Protein AF-I3EDP3-F1 (afdb_monomer_lite)

Foldseek 3Di:
DQPQDWDWDWDFDDDPPDTDIDTDTDRQVVQCVVCVLVLLQDLLQDPVVLVVRHGLVDLLSLLSSLLSPQLQPQQDDDALPRPSLVSNLVSVVPFDCVDQVSQLSNLLSVLQHPCVCVSHVVCVVPDLLPDDQSSNHPVGLVVSLVSLVSHPHHDLSSSQSRVLSNLSSQAQDPCCLQRCLDQVNLVSLVCVLVVVLCCLQPPDPDPDPDDPDDDDDPNDHDDPVNSLVSNLVSVVVVVVSQQRRHHPVSLLSLLLSLLSNLLNVQLDPDDDDLSSNQSSLVSHQLVNHDCVSCVSCPPVLDLVSLVSSLVVCVVCVVVQADPVDPSSVSSSVSSNVVSLVSRPVRPDPDDDD

Sequence (353 aa):
MIIKQYTSKRYLVSWGDTSYETKETFILKTSYEANKREIVNRKCDDPNGLLLWGSLDDLEYKSQLIKMFLIHNNRGFLGIDNSMVQFTSNLIRDVPMDDLKTRQCILSACAYTNNYKIYYPQLIEYDVYTIPKTEISSNGLSSSMETLSDIGAIDTTSLFNSYISILRVYKKDFAIPYLFSDLPVIISILNKINSIVYNIVHPKPKTKIKLYGKEPINQKTMSVKELCSYRQTVLNNIHNELIDAVPSPVNDNLTAIYVCWLFNLINSHYPFGMVDIKPIYVRINPYALSNEIKGILGYKLSNENITKFITFLQDNKLELVDNSNYESEEKYQAIIFLFNDYNPNKILFMPYT

Secondary structure (DSSP, 8-state):
------EEEEEEEEETTEEEEEEEEE-HHHHHHHHHHHHHTS----HHHHHTSS-TT-HHHHHHHHHHHHHHTTTS---TT-HHHHHHHHHHHTS-TTSHHHHHHHHHHHTT-TTHHHH-GGGTT--TTTS-HHHH-SSHHHHHHHHHHH-TT--HHHHHHHHHHHHHHTTT-TTHHHHHTSHHHHHHHHHHHHHHHHHHHSPPPP--------------PPPHHHHHHHHHHHHHHHHHHHHHHSPSSHHHHHHHHHHHHHHHHHHSSS---HHHHHHHHTT--GGG--THHHHHHGGG--HHHHHHHHHHHHHTHHHH--TT-HHHHHHHHHHHHHHHHH-TT--------

pLDDT: mean 81.84, std 18.64, range [24.17, 98.38]

Structure (mmCIF, N/CA/C/O backbone):
data_AF-I3EDP3-F1
#
_entry.id   AF-I3EDP3-F1
#
loop_
_atom_site.group_PDB
_atom_site.id
_atom_site.type_symbol
_atom_site.label_atom_id
_atom_site.label_alt_id
_atom_site.label_comp_id
_atom_site.label_asym_id
_atom_site.label_entity_id
_atom_site.label_seq_id
_atom_site.pdbx_PDB_ins_code
_atom_site.Cartn_x
_atom_site.Cartn_y
_atom_site.Cartn_z
_atom_site.occupancy
_atom_site.B_iso_or_equiv
_atom_site.auth_seq_id
_atom_site.auth_comp_id
_atom_site.auth_asym_id
_atom_site.auth_atom_id
_atom_site.pdbx_PDB_model_num
ATOM 1 N N . MET A 1 1 ? 25.964 -3.400 -32.215 1.00 24.17 1 ME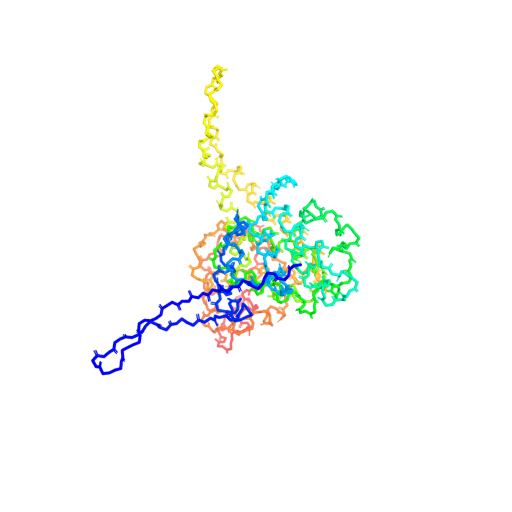T A N 1
ATOM 2 C CA . MET A 1 1 ? 27.294 -3.274 -31.579 1.00 24.17 1 MET A CA 1
ATOM 3 C C . MET A 1 1 ? 27.134 -3.698 -30.128 1.00 24.17 1 MET A C 1
ATOM 5 O O . MET A 1 1 ? 26.507 -2.970 -29.378 1.00 24.17 1 MET A O 1
ATOM 9 N N . ILE A 1 2 ? 27.583 -4.901 -29.762 1.00 25.06 2 ILE A N 1
ATOM 10 C CA . ILE A 1 2 ? 27.452 -5.414 -28.388 1.00 25.06 2 ILE A CA 1
ATOM 11 C C . ILE A 1 2 ? 28.570 -4.774 -27.562 1.00 25.06 2 ILE A C 1
ATOM 13 O O . ILE A 1 2 ? 29.728 -5.179 -27.671 1.00 25.06 2 ILE A O 1
ATOM 17 N N . ILE A 1 3 ? 28.249 -3.745 -26.777 1.00 27.06 3 ILE A N 1
ATOM 18 C CA . ILE A 1 3 ? 29.204 -3.170 -25.826 1.00 27.06 3 ILE A CA 1
ATOM 19 C C . ILE A 1 3 ? 29.163 -4.045 -24.572 1.00 27.06 3 ILE A C 1
ATOM 21 O O . ILE A 1 3 ? 28.375 -3.814 -23.662 1.00 27.06 3 ILE A O 1
ATOM 25 N N . LYS A 1 4 ? 30.026 -5.064 -24.511 1.00 34.03 4 LYS A N 1
ATOM 26 C CA . LYS A 1 4 ? 30.315 -5.742 -23.242 1.00 34.03 4 LYS A CA 1
ATOM 27 C C . LYS A 1 4 ? 31.100 -4.760 -22.372 1.00 34.03 4 LYS A C 1
ATOM 29 O O . LYS A 1 4 ? 32.296 -4.577 -22.592 1.00 34.03 4 LYS A O 1
ATOM 34 N N . GLN A 1 5 ? 30.435 -4.080 -21.440 1.00 43.50 5 GLN A N 1
ATOM 35 C CA . GLN A 1 5 ? 31.143 -3.280 -20.442 1.00 43.50 5 GLN A CA 1
ATOM 36 C C . GLN A 1 5 ? 31.710 -4.224 -19.375 1.00 43.50 5 GLN A C 1
ATOM 38 O O . GLN A 1 5 ? 31.055 -5.165 -18.940 1.00 43.50 5 GLN A O 1
ATOM 43 N N . TYR A 1 6 ? 32.961 -4.014 -18.989 1.00 45.88 6 TYR A N 1
ATOM 44 C CA . TYR A 1 6 ? 33.615 -4.783 -17.937 1.00 45.88 6 TYR A CA 1
ATOM 45 C C . TYR A 1 6 ? 34.031 -3.807 -16.847 1.00 45.88 6 TYR A C 1
ATOM 47 O O . TYR A 1 6 ? 34.708 -2.820 -17.134 1.00 45.88 6 TYR A O 1
ATOM 55 N N . THR A 1 7 ? 33.665 -4.084 -15.600 1.00 43.88 7 THR A N 1
ATOM 56 C CA . THR A 1 7 ? 34.280 -3.425 -14.448 1.00 43.88 7 THR A CA 1
ATOM 57 C C . THR A 1 7 ? 35.454 -4.287 -13.992 1.00 43.88 7 THR A C 1
ATOM 59 O O . THR A 1 7 ? 35.319 -5.491 -13.769 1.00 43.88 7 THR A O 1
ATOM 62 N N . SER A 1 8 ? 36.644 -3.689 -13.914 1.00 43.31 8 SER A N 1
ATOM 63 C CA . SER A 1 8 ? 37.840 -4.367 -13.410 1.00 43.31 8 SER A CA 1
ATOM 64 C C . SER A 1 8 ? 38.283 -3.729 -12.105 1.00 43.31 8 SER A C 1
ATOM 66 O O . SER A 1 8 ? 38.585 -2.533 -12.094 1.00 43.31 8 SER A O 1
ATOM 68 N N . LYS A 1 9 ? 38.367 -4.518 -11.033 1.00 44.38 9 LYS A N 1
ATOM 69 C CA . LYS A 1 9 ? 39.070 -4.121 -9.809 1.00 44.38 9 LYS A CA 1
ATOM 70 C C . LYS A 1 9 ? 40.481 -4.697 -9.850 1.00 44.38 9 LYS A C 1
ATOM 72 O O . LYS A 1 9 ? 40.690 -5.817 -10.316 1.00 44.38 9 LYS A O 1
ATOM 77 N N . ARG A 1 10 ? 41.452 -3.893 -9.421 1.00 42.31 10 ARG A N 1
ATOM 78 C CA . ARG A 1 10 ? 42.845 -4.318 -9.294 1.00 42.31 10 ARG A CA 1
ATOM 79 C C . ARG A 1 10 ? 43.114 -4.637 -7.836 1.00 42.31 10 ARG A C 1
ATOM 81 O O . ARG A 1 10 ? 42.825 -3.813 -6.971 1.00 42.31 10 ARG A O 1
ATOM 88 N N . TYR A 1 11 ? 43.651 -5.819 -7.592 1.00 46.19 11 TYR A N 1
ATOM 89 C CA . TYR A 1 11 ? 44.060 -6.259 -6.268 1.00 46.19 11 TYR A CA 1
ATOM 90 C C . TYR A 1 11 ? 45.567 -6.477 -6.275 1.00 46.19 11 TYR A C 1
ATOM 92 O O . TYR A 1 11 ? 46.119 -6.995 -7.246 1.00 46.19 11 TYR A O 1
ATOM 100 N N . LEU A 1 12 ? 46.223 -6.076 -5.192 1.00 42.56 12 LEU A N 1
ATOM 101 C CA . LEU A 1 12 ? 47.588 -6.493 -4.908 1.00 42.56 12 LEU A CA 1
ATOM 102 C C . LEU A 1 12 ? 47.504 -7.794 -4.121 1.00 42.56 12 LEU A C 1
ATOM 104 O O . LEU A 1 12 ? 47.008 -7.803 -2.995 1.00 42.56 12 LEU A O 1
ATOM 108 N N . VAL A 1 13 ? 47.962 -8.882 -4.729 1.00 52.16 13 VAL A N 1
ATOM 109 C CA . VAL A 1 13 ? 48.071 -10.179 -4.062 1.00 52.16 13 VAL A CA 1
ATOM 110 C C . VAL A 1 13 ? 49.539 -10.379 -3.710 1.00 52.16 13 VAL A C 1
ATOM 112 O O . VAL A 1 13 ? 50.410 -10.306 -4.579 1.00 52.16 13 VAL A O 1
ATOM 115 N N . SER A 1 14 ? 49.822 -10.578 -2.425 1.00 46.22 14 SER A N 1
ATOM 116 C CA . SER A 1 14 ? 51.156 -10.908 -1.929 1.00 46.22 14 SER A CA 1
ATOM 117 C C . SER A 1 14 ? 51.247 -12.400 -1.624 1.00 46.22 14 SER A C 1
ATOM 119 O O . SER A 1 14 ? 50.409 -12.963 -0.919 1.00 46.22 14 SER A O 1
ATOM 121 N N . TRP A 1 15 ? 52.281 -13.043 -2.161 1.00 39.47 15 TRP A N 1
ATOM 122 C CA . TRP A 1 15 ? 52.645 -14.423 -1.843 1.00 39.47 15 TRP A CA 1
ATOM 123 C C . TRP A 1 15 ? 54.171 -14.484 -1.721 1.00 39.47 15 TRP A C 1
ATOM 125 O O . TRP A 1 15 ? 54.885 -14.272 -2.703 1.00 39.47 15 TRP A O 1
ATOM 135 N N . GLY A 1 16 ? 54.670 -14.713 -0.502 1.00 69.12 16 GLY A N 1
ATOM 136 C CA . GLY A 1 16 ? 56.094 -14.552 -0.177 1.00 69.12 16 GLY A CA 1
ATOM 137 C C . GLY A 1 16 ? 56.573 -13.096 -0.303 1.00 69.12 16 GLY A C 1
ATOM 138 O O . GLY A 1 16 ? 55.803 -12.172 -0.048 1.00 69.12 16 GLY A O 1
ATOM 139 N N . ASP A 1 17 ? 57.822 -12.898 -0.741 1.00 58.16 17 ASP A N 1
ATOM 140 C CA . ASP A 1 17 ? 58.464 -11.577 -0.929 1.00 58.16 17 ASP A CA 1
ATOM 141 C C . ASP A 1 17 ? 58.089 -10.875 -2.250 1.00 58.16 17 ASP A C 1
ATOM 143 O O . ASP A 1 17 ? 58.673 -9.858 -2.627 1.00 58.16 17 ASP A O 1
ATOM 147 N N . THR A 1 18 ? 57.105 -11.403 -2.978 1.00 39.75 18 THR A N 1
ATOM 148 C CA . THR A 1 18 ? 56.657 -10.859 -4.264 1.00 39.75 18 THR A CA 1
ATOM 149 C C . THR A 1 18 ? 55.188 -10.459 -4.219 1.00 39.75 18 THR A C 1
ATOM 151 O O . THR A 1 18 ? 54.324 -11.243 -3.818 1.00 39.75 18 THR A O 1
ATOM 154 N N . SER A 1 19 ? 54.898 -9.236 -4.671 1.00 45.31 19 SER A N 1
ATOM 155 C CA . SER A 1 19 ? 53.544 -8.749 -4.931 1.00 45.31 19 SER A CA 1
ATOM 156 C C . SER A 1 19 ? 53.299 -8.656 -6.435 1.00 45.31 19 SER A C 1
ATOM 158 O O . SER A 1 19 ? 54.160 -8.212 -7.196 1.00 45.31 19 SER A O 1
ATOM 160 N N . TYR A 1 20 ? 52.121 -9.089 -6.875 1.00 51.50 20 TYR A N 1
ATOM 161 C CA . TYR A 1 20 ? 51.679 -8.923 -8.256 1.00 51.50 20 TYR A CA 1
ATOM 162 C C . TYR A 1 20 ? 50.254 -8.371 -8.302 1.00 51.50 20 TYR A C 1
ATOM 164 O O . TYR A 1 20 ? 49.422 -8.619 -7.426 1.00 51.50 20 TYR A O 1
ATOM 172 N N . GLU A 1 21 ? 49.997 -7.557 -9.323 1.00 48.84 21 GLU A N 1
ATOM 173 C CA . GLU A 1 21 ? 48.719 -6.888 -9.541 1.00 48.84 21 GLU A CA 1
ATOM 174 C C . GLU A 1 21 ? 47.804 -7.830 -10.337 1.00 48.84 21 GLU A C 1
ATOM 176 O O . GLU A 1 21 ? 48.025 -8.083 -11.522 1.00 48.84 21 GLU A O 1
ATOM 181 N N . THR A 1 22 ? 46.778 -8.386 -9.693 1.00 42.69 22 THR A N 1
ATOM 182 C CA . THR A 1 22 ? 45.782 -9.231 -10.364 1.00 42.69 22 THR A CA 1
ATOM 183 C C . THR A 1 22 ? 44.572 -8.398 -10.766 1.00 42.69 22 THR A C 1
ATOM 185 O O . THR A 1 22 ? 44.001 -7.666 -9.950 1.00 42.69 22 THR A O 1
ATOM 188 N N . LYS A 1 23 ? 44.159 -8.521 -12.031 1.00 45.53 23 LYS A N 1
ATOM 189 C CA . LYS A 1 23 ? 42.978 -7.857 -12.590 1.00 45.53 23 LYS A CA 1
ATOM 190 C C . LYS A 1 23 ? 41.826 -8.857 -12.670 1.00 45.53 23 LYS A C 1
ATOM 192 O O . LYS A 1 23 ? 41.779 -9.665 -13.595 1.00 45.53 23 LYS A O 1
ATOM 197 N N . GLU A 1 24 ? 40.887 -8.787 -11.733 1.00 49.56 24 GLU A N 1
ATOM 198 C CA . GLU A 1 24 ? 39.645 -9.555 -11.846 1.00 49.56 24 GLU A CA 1
ATOM 199 C C . GLU A 1 24 ? 38.658 -8.815 -12.749 1.00 49.56 24 GLU A C 1
ATOM 201 O O . GLU A 1 24 ? 38.435 -7.607 -12.618 1.00 49.56 24 GLU A O 1
ATOM 206 N N . THR A 1 25 ? 38.096 -9.550 -13.706 1.00 45.28 25 THR A N 1
ATOM 207 C CA . THR A 1 25 ? 37.134 -9.037 -14.683 1.00 45.28 25 THR A CA 1
ATOM 208 C C . THR A 1 25 ? 35.766 -9.602 -14.325 1.00 45.28 25 THR A C 1
ATOM 210 O O . THR A 1 25 ? 35.548 -10.804 -14.461 1.00 45.28 25 THR A O 1
ATOM 213 N N . PHE A 1 26 ? 34.847 -8.760 -13.849 1.00 49.94 26 PHE A N 1
ATOM 214 C CA . PHE A 1 26 ? 33.510 -9.211 -13.464 1.00 49.94 26 PHE A CA 1
ATOM 215 C C . PHE A 1 26 ? 32.576 -9.247 -14.680 1.00 49.94 26 PHE A C 1
ATOM 217 O O . PHE A 1 26 ? 32.563 -8.336 -15.509 1.00 49.94 26 PHE A O 1
ATOM 224 N N . ILE A 1 27 ? 31.775 -10.309 -14.785 1.00 53.56 27 ILE A N 1
ATOM 225 C CA . ILE A 1 27 ? 30.682 -10.413 -15.759 1.00 53.56 27 ILE A CA 1
ATOM 226 C C . ILE A 1 27 ? 29.518 -9.541 -15.248 1.00 53.56 27 ILE A C 1
ATOM 228 O O . ILE A 1 27 ? 29.126 -9.641 -14.092 1.00 53.56 27 ILE A O 1
ATOM 232 N N . LEU A 1 28 ? 28.942 -8.674 -16.088 1.00 52.34 28 LEU A N 1
ATOM 233 C CA . LEU A 1 28 ? 27.923 -7.686 -15.674 1.00 52.34 28 LEU A CA 1
ATOM 234 C C . LEU A 1 28 ? 26.653 -8.270 -15.038 1.00 52.34 28 LEU A C 1
ATOM 236 O O . LEU A 1 28 ? 26.015 -7.584 -14.245 1.00 52.34 28 LEU A O 1
ATOM 240 N N . LYS A 1 29 ? 26.287 -9.522 -15.330 1.00 48.97 29 LYS A N 1
ATOM 241 C CA . LYS A 1 29 ? 25.159 -10.170 -14.640 1.00 48.97 29 LYS A CA 1
ATOM 242 C C . LYS A 1 29 ? 25.431 -10.304 -13.135 1.00 48.97 29 LYS A C 1
ATOM 244 O O . LYS A 1 29 ? 24.549 -10.073 -12.320 1.00 48.97 29 LYS A O 1
ATOM 249 N N . THR A 1 30 ? 26.686 -10.558 -12.765 1.00 54.91 30 THR A N 1
ATOM 250 C CA . THR A 1 30 ? 27.164 -10.530 -11.378 1.00 54.91 30 THR A CA 1
ATOM 251 C C . THR A 1 30 ? 27.241 -9.102 -10.819 1.00 54.91 30 THR A C 1
ATOM 253 O O . THR A 1 30 ? 27.146 -8.925 -9.611 1.00 54.91 30 THR A O 1
ATOM 256 N N . SER A 1 31 ? 27.364 -8.076 -11.675 1.00 61.62 31 SER A N 1
ATOM 257 C CA . SER A 1 31 ? 27.363 -6.659 -11.275 1.00 61.62 31 SER A CA 1
ATOM 258 C C . SER A 1 31 ? 25.981 -6.165 -10.847 1.00 61.62 31 SER A C 1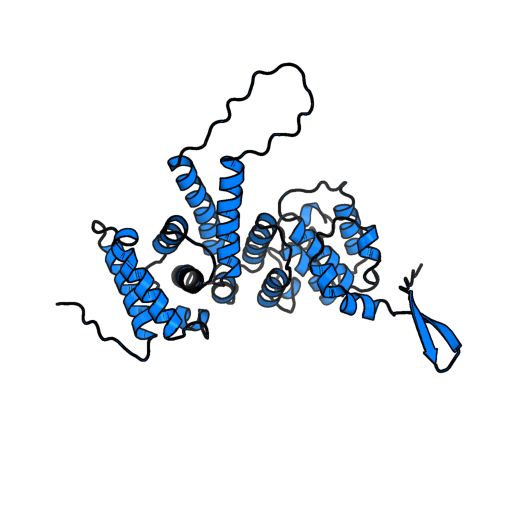
ATOM 260 O O . SER A 1 31 ? 25.903 -5.440 -9.860 1.00 61.62 31 SER A O 1
ATOM 262 N N . TYR A 1 32 ? 24.898 -6.553 -11.532 1.00 66.62 32 TYR A N 1
ATOM 263 C CA . TYR A 1 32 ? 23.550 -6.171 -11.089 1.00 66.62 32 TYR A CA 1
ATOM 264 C C . TYR A 1 32 ? 23.268 -6.713 -9.685 1.00 66.62 32 TYR A C 1
ATOM 266 O O . TYR A 1 32 ? 22.968 -5.936 -8.782 1.00 66.62 32 TYR A O 1
ATOM 274 N N . GLU A 1 33 ? 23.458 -8.018 -9.477 1.00 68.44 33 GLU A N 1
ATOM 275 C CA . GLU A 1 33 ? 23.245 -8.647 -8.168 1.00 68.44 33 GLU A CA 1
ATOM 276 C C . GLU A 1 33 ? 24.161 -8.056 -7.086 1.00 68.44 33 GLU A C 1
ATOM 278 O O . GLU A 1 33 ? 23.703 -7.756 -5.984 1.00 68.44 33 GLU A O 1
ATOM 283 N N . ALA A 1 34 ? 25.433 -7.790 -7.408 1.00 70.12 34 ALA A N 1
ATOM 284 C CA . ALA A 1 34 ? 26.373 -7.179 -6.468 1.00 70.12 34 ALA A CA 1
ATOM 285 C C . ALA A 1 34 ? 26.015 -5.729 -6.088 1.00 70.12 34 ALA A C 1
ATOM 287 O O . ALA A 1 34 ? 26.355 -5.294 -4.989 1.00 70.12 34 ALA A O 1
ATOM 288 N N . ASN A 1 35 ? 25.331 -4.985 -6.965 1.00 72.19 35 ASN A N 1
ATOM 289 C CA . ASN A 1 35 ? 25.011 -3.565 -6.766 1.00 72.19 35 ASN A CA 1
ATOM 290 C C . ASN A 1 35 ? 23.514 -3.296 -6.544 1.00 72.19 35 ASN A C 1
ATOM 292 O O . ASN A 1 35 ? 23.107 -2.139 -6.429 1.00 72.19 35 ASN A O 1
ATOM 296 N N . LYS A 1 36 ? 22.678 -4.338 -6.457 1.00 73.88 36 LYS A N 1
ATOM 297 C CA . LYS A 1 36 ? 21.210 -4.241 -6.402 1.00 73.88 36 LYS A CA 1
ATOM 298 C C . LYS A 1 36 ? 20.722 -3.256 -5.343 1.00 73.88 36 LYS A C 1
ATOM 300 O O . LYS A 1 36 ? 19.889 -2.400 -5.628 1.00 73.88 36 LYS A O 1
ATOM 305 N N . ARG A 1 37 ? 21.304 -3.312 -4.143 1.00 75.94 37 ARG A N 1
ATOM 306 C CA . ARG A 1 37 ? 20.967 -2.403 -3.038 1.00 75.94 37 ARG A CA 1
ATOM 307 C C . ARG A 1 37 ? 21.312 -0.944 -3.341 1.00 75.94 37 ARG A C 1
ATOM 309 O O . ARG A 1 37 ? 20.564 -0.054 -2.949 1.00 75.94 37 ARG A O 1
ATOM 316 N N . GLU A 1 38 ? 22.431 -0.681 -4.006 1.00 76.06 38 GLU A N 1
ATOM 317 C CA . GLU A 1 38 ? 22.841 0.682 -4.359 1.00 76.06 38 GLU A CA 1
ATOM 318 C C . GLU A 1 38 ? 21.952 1.254 -5.470 1.00 76.06 38 GLU A C 1
ATOM 320 O O . GLU A 1 38 ? 21.527 2.405 -5.391 1.00 76.06 38 GLU A O 1
ATOM 325 N N . ILE A 1 39 ? 21.582 0.417 -6.445 1.00 74.88 39 ILE A N 1
ATOM 326 C CA . ILE A 1 39 ? 20.664 0.772 -7.534 1.00 74.88 39 ILE A CA 1
ATOM 327 C C . ILE A 1 39 ? 19.286 1.152 -6.985 1.00 74.88 39 ILE A C 1
ATOM 329 O O . ILE A 1 39 ? 18.773 2.216 -7.322 1.00 74.88 39 ILE A O 1
ATOM 333 N N . VAL A 1 40 ? 18.717 0.315 -6.110 1.00 74.50 40 VAL A N 1
ATOM 334 C CA . VAL A 1 40 ? 17.387 0.526 -5.509 1.00 74.50 40 VAL A CA 1
ATOM 335 C C . VAL A 1 40 ? 17.325 1.814 -4.679 1.00 74.50 40 VAL A C 1
ATOM 337 O O . VAL A 1 40 ? 16.275 2.433 -4.571 1.00 74.50 40 VAL A O 1
ATOM 340 N N . ASN A 1 41 ? 18.450 2.257 -4.115 1.00 77.56 41 ASN A N 1
ATOM 341 C CA . ASN A 1 41 ? 18.508 3.473 -3.302 1.00 77.56 41 ASN A CA 1
ATOM 342 C C . ASN A 1 41 ? 18.903 4.733 -4.084 1.00 77.56 41 ASN A C 1
ATOM 344 O O . ASN A 1 41 ? 18.933 5.824 -3.503 1.00 77.56 41 ASN A O 1
ATOM 348 N N . ARG A 1 42 ? 19.225 4.626 -5.379 1.00 75.19 42 ARG A N 1
ATOM 349 C CA . ARG A 1 42 ? 19.612 5.790 -6.178 1.00 75.19 42 ARG A CA 1
ATOM 350 C C . ARG A 1 42 ? 18.395 6.428 -6.820 1.00 75.19 42 ARG A C 1
ATOM 352 O O . ARG A 1 42 ? 17.598 5.781 -7.487 1.00 75.19 42 ARG A O 1
ATOM 359 N N . LYS A 1 43 ? 18.364 7.759 -6.760 1.00 71.19 43 LYS A N 1
ATOM 360 C CA . LYS A 1 43 ? 17.319 8.607 -7.354 1.00 71.19 43 LYS A CA 1
ATOM 361 C C . LYS A 1 43 ? 17.136 8.449 -8.869 1.00 71.19 43 LYS A C 1
ATOM 363 O O . LYS A 1 43 ? 16.160 8.974 -9.397 1.00 71.19 43 LYS A O 1
ATOM 368 N N . CYS A 1 44 ? 18.053 7.754 -9.547 1.00 75.69 44 CYS A N 1
ATOM 369 C CA . CYS A 1 44 ? 18.069 7.571 -10.997 1.00 75.69 44 CYS A CA 1
ATOM 370 C C . CYS A 1 44 ? 17.950 8.913 -11.740 1.00 75.69 44 CYS A C 1
ATOM 372 O O . CYS A 1 44 ? 17.023 9.130 -12.513 1.00 75.69 44 CYS A O 1
ATOM 374 N N . ASP A 1 45 ? 18.870 9.833 -11.449 1.00 77.88 45 ASP A N 1
ATOM 375 C CA . ASP A 1 45 ? 18.905 11.204 -11.971 1.00 77.88 45 ASP A CA 1
ATOM 376 C C . ASP A 1 45 ? 20.058 11.475 -12.956 1.00 77.88 45 ASP A C 1
ATOM 378 O O . ASP A 1 45 ? 20.079 12.527 -13.594 1.00 77.88 45 ASP A O 1
ATOM 382 N N . ASP A 1 46 ? 20.980 10.523 -13.123 1.00 80.50 46 ASP A N 1
ATOM 383 C CA . ASP A 1 46 ? 22.112 10.604 -14.050 1.00 80.50 46 ASP A CA 1
ATOM 384 C C . ASP A 1 46 ? 22.236 9.318 -14.892 1.00 80.50 46 ASP A C 1
ATOM 386 O O . ASP A 1 46 ? 22.608 8.273 -14.346 1.00 80.50 46 ASP A O 1
ATOM 390 N N . PRO A 1 47 ? 21.984 9.371 -16.216 1.00 79.12 47 PRO A N 1
ATOM 391 C CA . PRO A 1 47 ? 22.110 8.212 -17.094 1.00 79.12 47 PRO A CA 1
ATOM 392 C C . PRO A 1 47 ? 23.505 7.574 -17.071 1.00 79.12 47 PRO A C 1
ATOM 394 O O . PRO A 1 47 ? 23.621 6.350 -17.074 1.00 79.12 47 PRO A O 1
ATOM 397 N N . ASN A 1 48 ? 24.572 8.382 -17.022 1.00 76.56 48 ASN A N 1
ATOM 398 C CA . ASN A 1 48 ? 25.945 7.884 -17.147 1.00 76.56 48 ASN A CA 1
ATOM 399 C C . ASN A 1 48 ? 26.352 7.053 -15.933 1.00 76.56 48 ASN A C 1
ATOM 401 O O . ASN A 1 48 ? 26.935 5.980 -16.074 1.00 76.56 48 ASN A O 1
ATOM 405 N N . GLY A 1 49 ? 26.004 7.526 -14.737 1.00 73.06 49 GLY A N 1
ATOM 406 C CA . GLY A 1 49 ? 26.242 6.800 -13.503 1.00 73.06 49 GLY A CA 1
ATOM 407 C C . GLY A 1 49 ? 25.454 5.496 -13.393 1.00 73.06 49 GLY A C 1
ATOM 408 O O . GLY A 1 49 ? 25.899 4.612 -12.664 1.00 73.06 49 GLY A O 1
ATOM 409 N N . LEU A 1 50 ? 24.319 5.364 -14.089 1.00 74.12 50 LEU A N 1
ATOM 410 C CA . LEU A 1 50 ? 23.538 4.128 -14.112 1.00 74.12 50 LEU A CA 1
ATOM 411 C C . LEU A 1 50 ? 24.204 3.070 -14.994 1.00 74.12 50 LEU A C 1
ATOM 413 O O . LEU A 1 50 ? 24.319 1.937 -14.556 1.00 74.12 50 LEU A O 1
ATOM 417 N N . LEU A 1 51 ? 24.756 3.432 -16.159 1.00 74.75 51 LEU A N 1
ATOM 418 C CA . LEU A 1 51 ? 25.431 2.482 -17.068 1.00 74.75 51 LEU A CA 1
ATOM 419 C C . LEU A 1 51 ? 26.537 1.643 -16.402 1.00 74.75 51 LEU A C 1
ATOM 421 O O . LEU A 1 51 ? 26.853 0.557 -16.870 1.00 74.75 51 LEU A O 1
ATOM 425 N N . LEU A 1 52 ? 27.109 2.115 -15.294 1.00 72.06 52 LEU A N 1
ATOM 426 C CA . LEU A 1 52 ? 28.196 1.443 -14.582 1.00 72.06 52 LEU A CA 1
ATOM 427 C C . LEU A 1 52 ? 27.764 0.202 -13.784 1.00 72.06 52 LEU A C 1
ATOM 429 O O . LEU A 1 52 ? 28.624 -0.481 -13.226 1.00 72.06 52 LEU A O 1
ATOM 433 N N . TRP A 1 53 ? 26.464 -0.076 -13.675 1.00 70.25 53 TRP A N 1
ATOM 434 C CA . TRP A 1 53 ? 25.947 -0.988 -12.651 1.00 70.25 53 TRP A CA 1
ATOM 435 C C . TRP A 1 53 ? 25.322 -2.279 -13.173 1.00 70.25 53 TRP A C 1
ATOM 437 O O . TRP A 1 53 ? 25.109 -3.209 -12.394 1.00 70.25 53 TRP A O 1
ATOM 447 N N . GLY A 1 54 ? 25.105 -2.393 -14.479 1.00 74.69 54 GLY A N 1
ATOM 448 C CA . GLY A 1 54 ? 24.557 -3.590 -15.104 1.00 74.69 54 GLY A CA 1
ATOM 449 C C . GLY A 1 54 ? 24.572 -3.490 -16.624 1.00 74.69 54 GLY A C 1
ATOM 450 O O . GLY A 1 54 ? 24.814 -2.428 -17.193 1.00 74.69 54 GLY A O 1
ATOM 451 N N . SER A 1 55 ? 24.339 -4.618 -17.294 1.00 82.12 55 SER A N 1
ATOM 452 C CA . SER A 1 55 ? 24.237 -4.626 -18.754 1.00 82.12 55 SER A CA 1
ATOM 453 C C . SER A 1 55 ? 22.869 -4.123 -19.187 1.00 82.12 55 SER A C 1
ATOM 455 O O . SER A 1 55 ? 21.862 -4.666 -18.746 1.00 82.12 55 SER A O 1
ATOM 457 N N . LEU A 1 56 ? 22.810 -3.169 -20.118 1.00 83.19 56 LEU A N 1
ATOM 458 C CA . LEU A 1 56 ? 21.539 -2.787 -20.740 1.00 83.19 56 LEU A CA 1
ATOM 459 C C . LEU A 1 56 ? 20.942 -3.900 -21.617 1.00 83.19 56 LEU A C 1
ATOM 461 O O . LEU A 1 56 ? 19.783 -3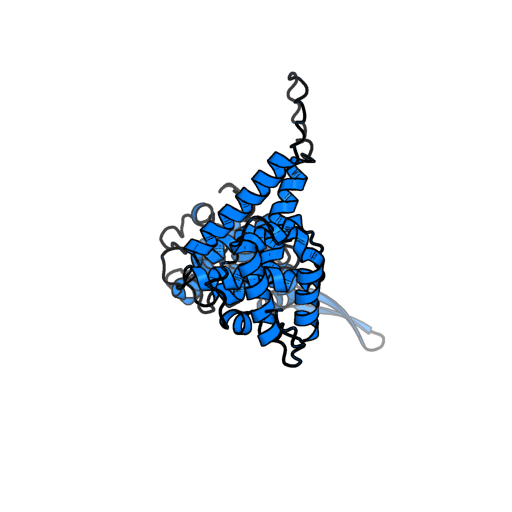.808 -21.995 1.00 83.19 56 LEU A O 1
ATOM 465 N N . ASP A 1 57 ? 21.676 -4.966 -21.928 1.00 83.06 57 ASP A N 1
ATOM 466 C CA . ASP A 1 57 ? 21.086 -6.147 -22.573 1.00 83.06 57 ASP A CA 1
ATOM 467 C C . ASP A 1 57 ? 20.262 -6.995 -21.585 1.00 83.06 57 ASP A C 1
ATOM 469 O O . ASP A 1 57 ? 19.465 -7.834 -22.000 1.00 83.06 57 ASP A O 1
ATOM 473 N N . ASP A 1 58 ? 20.434 -6.781 -20.277 1.00 85.56 58 ASP A N 1
ATOM 474 C CA . ASP A 1 58 ? 19.686 -7.475 -19.234 1.00 85.56 58 ASP A CA 1
ATOM 475 C C . ASP A 1 58 ? 18.327 -6.793 -19.006 1.00 85.56 58 ASP A C 1
ATOM 477 O O . ASP A 1 58 ? 18.235 -5.639 -18.573 1.00 85.56 58 ASP A O 1
ATOM 481 N N . LEU A 1 59 ? 17.254 -7.526 -19.312 1.00 88.19 59 LEU A N 1
ATOM 482 C CA . LEU A 1 59 ? 15.878 -7.062 -19.155 1.00 88.19 59 LEU A CA 1
ATOM 483 C C . LEU A 1 59 ? 15.531 -6.751 -17.694 1.00 88.19 59 LEU A C 1
ATOM 485 O O . LEU A 1 59 ? 14.832 -5.770 -17.433 1.00 88.19 59 LEU A O 1
ATOM 489 N N . GLU A 1 60 ? 16.002 -7.561 -16.745 1.00 86.88 60 GLU A N 1
ATOM 490 C CA . GLU A 1 60 ? 15.708 -7.348 -15.329 1.00 86.88 60 GLU A CA 1
ATOM 491 C C . GLU A 1 60 ? 16.340 -6.036 -14.878 1.00 86.88 60 GLU A C 1
ATOM 493 O O . GLU A 1 60 ? 15.656 -5.166 -14.338 1.00 86.88 60 GLU A O 1
ATOM 498 N N . TYR A 1 61 ? 17.606 -5.828 -15.229 1.00 86.25 61 TYR A N 1
ATOM 499 C CA . TYR A 1 61 ? 18.301 -4.583 -14.940 1.00 86.25 61 TYR A CA 1
ATOM 500 C C . TYR A 1 61 ? 17.624 -3.359 -15.581 1.00 86.25 61 TYR A C 1
ATOM 502 O O . TYR A 1 61 ? 17.333 -2.382 -14.885 1.00 86.25 61 TYR A O 1
ATOM 510 N N . LYS A 1 62 ? 17.286 -3.427 -16.878 1.00 89.31 62 LYS A N 1
ATOM 511 C CA . LYS A 1 62 ? 16.520 -2.381 -17.584 1.00 89.31 62 LYS A CA 1
ATOM 512 C C . LYS A 1 62 ? 15.217 -2.044 -16.862 1.00 89.31 62 LYS A C 1
ATOM 514 O O . LYS A 1 62 ? 14.936 -0.872 -16.607 1.00 89.31 62 LYS A O 1
ATOM 519 N N . SER A 1 63 ? 14.434 -3.068 -16.518 1.00 90.00 63 SER A N 1
ATOM 520 C CA . SER A 1 63 ? 13.138 -2.899 -15.857 1.00 90.00 63 SER A CA 1
ATOM 521 C C . SER A 1 63 ? 13.278 -2.198 -14.507 1.00 90.00 63 SER A C 1
ATOM 523 O O . SER A 1 63 ? 12.469 -1.336 -14.168 1.00 90.00 63 SER A O 1
ATOM 525 N N . GLN A 1 64 ? 14.345 -2.496 -13.766 1.00 88.75 64 GLN A N 1
ATOM 526 C CA . GLN A 1 64 ? 14.607 -1.891 -12.467 1.00 88.75 64 GLN A CA 1
ATOM 527 C C . GLN A 1 64 ? 15.034 -0.431 -12.590 1.00 88.75 64 GLN A C 1
ATOM 529 O O . GLN A 1 64 ? 14.562 0.391 -11.811 1.00 88.75 64 GLN A O 1
ATOM 534 N N . LEU A 1 65 ? 15.835 -0.068 -13.598 1.00 90.12 65 LEU A N 1
ATOM 535 C CA . LEU A 1 65 ? 16.156 1.339 -13.870 1.00 90.12 65 LEU A CA 1
ATOM 536 C C . LEU A 1 65 ? 14.897 2.163 -14.159 1.00 90.12 65 LEU A C 1
ATOM 538 O O . LEU A 1 65 ? 14.716 3.241 -13.591 1.00 90.12 65 LEU A O 1
ATOM 542 N N . ILE A 1 66 ? 14.009 1.641 -15.010 1.00 92.31 66 ILE A N 1
ATOM 543 C CA . ILE A 1 66 ? 12.734 2.291 -15.339 1.00 92.31 66 ILE A CA 1
ATOM 544 C C . ILE A 1 66 ? 11.876 2.415 -14.075 1.00 92.31 66 ILE A C 1
ATOM 546 O O . ILE A 1 66 ? 11.363 3.490 -13.776 1.00 92.31 66 ILE A O 1
ATOM 550 N N . LYS A 1 67 ? 11.767 1.338 -13.292 1.00 93.38 67 LYS A N 1
ATOM 551 C CA . LYS A 1 67 ? 10.991 1.304 -12.049 1.00 93.38 67 LYS A CA 1
ATOM 552 C C . LYS A 1 67 ? 11.486 2.325 -11.029 1.00 93.38 67 LYS A C 1
ATOM 554 O O . LYS A 1 67 ? 10.688 3.121 -10.542 1.00 93.38 67 LYS A O 1
ATOM 559 N N . MET A 1 68 ? 12.787 2.349 -10.745 1.00 91.50 68 MET A N 1
ATOM 560 C CA . MET A 1 68 ? 13.373 3.299 -9.798 1.00 91.50 68 MET A CA 1
ATOM 561 C C . MET A 1 68 ? 13.207 4.740 -10.281 1.00 91.50 68 MET A C 1
ATOM 563 O O . MET A 1 68 ? 12.825 5.605 -9.494 1.00 91.50 68 MET A O 1
ATOM 567 N N . PHE A 1 69 ? 13.402 5.004 -11.578 1.00 92.38 69 PHE A N 1
ATOM 568 C CA . PHE A 1 69 ? 13.137 6.320 -12.158 1.00 92.38 69 PHE A CA 1
ATOM 569 C C . PHE A 1 69 ? 11.685 6.762 -11.935 1.00 92.38 69 PHE A C 1
ATOM 571 O O . PHE A 1 69 ? 11.459 7.870 -11.438 1.00 92.38 69 PHE A O 1
ATOM 578 N N . LEU A 1 70 ? 10.708 5.907 -12.259 1.00 94.31 70 LEU A N 1
ATOM 579 C CA . LEU A 1 70 ? 9.289 6.230 -12.111 1.00 94.31 70 LEU A CA 1
ATOM 580 C C . LEU A 1 70 ? 8.899 6.440 -10.648 1.00 94.31 70 LEU A C 1
ATOM 582 O O . LEU A 1 70 ? 8.200 7.407 -10.355 1.00 94.31 70 LEU A O 1
ATOM 586 N N . ILE A 1 71 ? 9.385 5.594 -9.735 1.00 94.19 71 ILE A N 1
ATOM 587 C CA . ILE A 1 71 ? 9.121 5.710 -8.298 1.00 94.19 71 ILE A CA 1
ATOM 588 C C . ILE A 1 71 ? 9.723 7.007 -7.739 1.00 94.19 71 ILE A C 1
ATOM 590 O O . ILE A 1 71 ? 9.001 7.818 -7.162 1.00 94.19 71 ILE A O 1
ATOM 594 N N . HIS A 1 72 ? 11.024 7.256 -7.934 1.00 90.88 72 HIS A N 1
ATOM 595 C CA . HIS A 1 72 ? 11.709 8.421 -7.354 1.00 90.88 72 HIS A CA 1
ATOM 596 C C . HIS A 1 72 ? 11.248 9.761 -7.932 1.00 90.88 72 HIS A C 1
ATOM 598 O O . HIS A 1 72 ? 11.364 10.792 -7.264 1.00 90.88 72 HIS A O 1
ATOM 604 N N . ASN A 1 73 ? 10.724 9.767 -9.160 1.00 89.69 73 ASN A N 1
ATOM 605 C CA . ASN A 1 73 ? 10.231 10.977 -9.811 1.00 89.69 73 ASN A CA 1
ATOM 606 C C . ASN A 1 73 ? 8.710 11.132 -9.723 1.00 89.69 73 ASN A C 1
ATOM 608 O O . ASN A 1 73 ? 8.164 12.092 -10.272 1.00 89.69 73 ASN A O 1
ATOM 612 N N . ASN A 1 74 ? 8.020 10.287 -8.950 1.00 91.62 74 ASN A N 1
ATOM 613 C CA . ASN A 1 74 ? 6.577 10.369 -8.735 1.00 91.62 74 ASN A CA 1
ATOM 614 C C . ASN A 1 74 ? 6.150 11.510 -7.791 1.00 91.62 74 ASN A C 1
ATOM 616 O O . ASN A 1 74 ? 5.211 11.383 -7.012 1.00 91.62 74 ASN A O 1
ATOM 620 N N . ARG A 1 75 ? 6.838 12.650 -7.828 1.00 86.44 75 ARG A N 1
ATOM 621 C CA . ARG A 1 75 ? 6.503 13.862 -7.060 1.00 86.44 75 ARG A CA 1
ATOM 622 C C . ARG A 1 75 ? 5.841 14.947 -7.893 1.00 86.44 75 ARG A C 1
ATOM 624 O O . ARG A 1 75 ? 5.242 15.867 -7.343 1.00 86.44 75 ARG A O 1
ATOM 631 N N . GLY A 1 76 ? 5.984 14.860 -9.208 1.00 81.44 76 GLY A N 1
ATOM 632 C CA . GLY A 1 76 ? 5.527 15.873 -10.136 1.00 81.44 76 GLY A CA 1
ATOM 633 C C . GLY A 1 76 ? 5.771 15.450 -11.572 1.00 81.44 76 GLY A C 1
ATOM 634 O O . GLY A 1 76 ? 6.042 14.286 -11.863 1.00 81.44 76 GLY A O 1
ATOM 635 N N . PHE A 1 77 ? 5.648 16.424 -12.459 1.00 85.62 77 PHE A N 1
ATOM 636 C CA . PHE A 1 77 ? 5.809 16.229 -13.885 1.00 85.62 77 PHE A CA 1
ATOM 637 C C . PHE A 1 77 ? 7.249 16.520 -14.321 1.00 85.62 77 PHE A C 1
ATOM 639 O O . PHE A 1 77 ? 7.823 17.539 -13.929 1.00 85.62 77 PHE A O 1
ATOM 646 N N . LEU A 1 78 ? 7.808 15.641 -15.150 1.00 88.12 78 LEU A N 1
ATOM 647 C CA . LEU A 1 78 ? 9.037 15.884 -15.902 1.00 88.12 78 LEU A CA 1
ATOM 648 C C . LEU A 1 78 ? 8.699 16.079 -17.383 1.00 88.12 78 LEU A C 1
ATOM 650 O O . LEU A 1 78 ? 7.900 15.330 -17.939 1.00 88.12 78 LEU A O 1
ATOM 654 N N . GLY A 1 79 ? 9.315 17.073 -18.023 1.00 86.06 79 GLY A N 1
ATOM 655 C CA . GLY A 1 79 ? 9.170 17.283 -19.463 1.00 86.06 79 GLY A CA 1
ATOM 656 C C . GLY A 1 79 ? 9.717 16.103 -20.270 1.00 86.06 79 GLY A C 1
ATOM 657 O O . GLY A 1 79 ? 10.628 15.404 -19.827 1.00 86.06 79 GLY A O 1
ATOM 658 N N . ILE A 1 80 ? 9.174 15.883 -21.470 1.00 86.56 80 ILE A N 1
ATOM 659 C CA . ILE A 1 80 ? 9.634 14.819 -22.382 1.00 86.56 80 ILE A CA 1
ATOM 660 C C . ILE A 1 80 ? 11.064 15.060 -22.905 1.00 86.56 80 ILE A C 1
ATOM 662 O O . ILE A 1 80 ? 11.729 14.150 -23.391 1.00 86.56 80 ILE A O 1
ATOM 666 N N . ASP A 1 81 ? 11.544 16.296 -22.792 1.00 88.19 81 ASP A N 1
ATOM 667 C CA . ASP A 1 81 ? 12.903 16.742 -23.084 1.00 88.19 81 ASP A CA 1
ATOM 668 C C . ASP A 1 81 ? 13.896 16.440 -21.949 1.00 88.19 81 ASP A C 1
ATOM 670 O O . ASP A 1 81 ? 15.104 16.594 -22.122 1.00 88.19 81 ASP A O 1
ATOM 674 N N . ASN A 1 82 ? 13.416 15.973 -20.793 1.00 91.25 82 ASN A N 1
ATOM 675 C CA . ASN A 1 82 ? 14.276 15.566 -19.694 1.00 91.25 82 ASN A CA 1
ATOM 676 C C . ASN A 1 82 ? 15.154 14.369 -20.099 1.00 91.25 82 ASN A C 1
ATOM 678 O O . ASN A 1 82 ? 14.662 13.351 -20.589 1.00 91.25 82 ASN A O 1
ATOM 682 N N . SER A 1 83 ? 16.456 14.462 -19.823 1.00 90.56 83 SER A N 1
ATOM 683 C CA . SER A 1 83 ? 17.443 13.446 -20.206 1.00 90.56 83 SER A CA 1
ATOM 684 C C . SER A 1 83 ? 17.134 12.054 -19.647 1.00 90.56 83 SER A C 1
ATOM 686 O O . SER A 1 83 ? 17.301 11.068 -20.361 1.00 90.56 83 SER A O 1
ATOM 688 N N . MET A 1 84 ? 16.638 11.951 -18.409 1.00 90.94 84 MET A N 1
ATOM 689 C CA . MET A 1 84 ? 16.252 10.669 -17.809 1.00 90.94 84 MET A CA 1
ATOM 690 C C . MET A 1 84 ? 14.950 10.112 -18.395 1.00 90.94 84 MET A C 1
ATOM 692 O O . MET A 1 84 ? 14.843 8.897 -18.584 1.00 90.94 84 MET A O 1
ATOM 696 N N . VAL A 1 85 ? 13.983 10.974 -18.737 1.00 93.38 85 VAL A N 1
ATOM 697 C CA . VAL A 1 85 ? 12.767 10.559 -19.463 1.00 93.38 85 VAL A CA 1
ATOM 698 C C . VAL A 1 85 ? 13.152 9.981 -20.825 1.00 93.38 85 VAL A C 1
ATOM 700 O O . VAL A 1 85 ? 12.742 8.871 -21.156 1.00 93.38 85 VAL A O 1
ATOM 703 N N . GLN A 1 86 ? 14.002 10.674 -21.586 1.00 93.12 86 GLN A N 1
ATOM 704 C CA . GLN A 1 86 ? 14.478 10.195 -22.887 1.00 93.12 86 GLN A CA 1
ATOM 705 C C . GLN A 1 86 ? 15.294 8.908 -22.767 1.00 93.12 86 GLN A C 1
ATOM 707 O O . GLN A 1 86 ? 15.081 7.972 -23.535 1.00 93.12 86 GLN A O 1
ATOM 712 N N . PHE A 1 87 ? 16.197 8.838 -21.786 1.00 92.31 87 PHE A N 1
ATOM 713 C CA . PHE A 1 87 ? 17.011 7.655 -21.527 1.00 92.31 87 PHE A CA 1
ATOM 714 C C . PHE A 1 87 ? 16.136 6.429 -21.247 1.00 92.31 87 PHE A C 1
ATOM 716 O O . PHE A 1 87 ? 16.236 5.432 -21.956 1.00 92.31 87 PHE A O 1
ATOM 723 N N . THR A 1 88 ? 15.225 6.516 -20.275 1.00 93.56 88 THR A N 1
ATOM 724 C CA . THR A 1 88 ? 14.332 5.397 -19.929 1.00 93.56 88 THR A CA 1
ATOM 725 C C . THR A 1 88 ? 13.336 5.070 -21.045 1.00 93.56 88 THR A C 1
ATOM 727 O O . THR A 1 88 ? 13.049 3.899 -21.275 1.00 93.56 88 THR A O 1
ATOM 730 N N . SER A 1 89 ? 12.878 6.066 -21.809 1.00 94.12 89 SER A N 1
ATOM 731 C CA . SER A 1 89 ? 12.037 5.848 -22.993 1.00 94.12 89 SER A CA 1
ATOM 732 C C . SER A 1 89 ? 12.776 5.074 -24.092 1.00 94.12 89 SER A C 1
ATOM 734 O O . SER A 1 89 ? 12.208 4.161 -24.695 1.00 94.12 89 SER A O 1
ATOM 736 N N . ASN A 1 90 ? 14.062 5.368 -24.313 1.00 92.00 90 ASN A N 1
ATOM 737 C CA . ASN A 1 90 ? 14.903 4.610 -25.240 1.00 92.00 90 ASN A CA 1
ATOM 738 C C . ASN A 1 90 ? 15.125 3.169 -24.756 1.00 92.00 90 ASN A C 1
ATOM 740 O O . ASN A 1 90 ? 15.027 2.253 -25.565 1.00 92.00 90 ASN A O 1
ATOM 744 N N . LEU A 1 91 ? 15.319 2.950 -23.446 1.00 91.94 91 LEU A N 1
ATOM 745 C CA . LEU A 1 91 ? 15.432 1.593 -22.892 1.00 91.94 91 LEU A CA 1
ATOM 746 C C . LEU A 1 91 ? 14.196 0.736 -23.183 1.00 91.94 91 LEU A C 1
ATOM 748 O O . LEU A 1 91 ? 14.349 -0.456 -23.416 1.00 91.94 91 LEU A O 1
ATOM 752 N N . ILE A 1 92 ? 13.000 1.333 -23.170 1.00 92.94 92 ILE A N 1
ATOM 753 C CA . ILE A 1 92 ? 11.735 0.652 -23.490 1.00 92.94 92 ILE A CA 1
ATOM 754 C C . ILE A 1 92 ? 11.606 0.393 -24.993 1.00 92.94 92 ILE A C 1
ATOM 756 O O . ILE A 1 92 ? 11.083 -0.642 -25.389 1.00 92.94 92 ILE A O 1
ATOM 760 N N . ARG A 1 93 ? 12.067 1.318 -25.846 1.00 89.06 93 ARG A N 1
ATOM 761 C CA . ARG A 1 93 ? 11.947 1.179 -27.308 1.00 89.06 93 ARG A CA 1
ATOM 762 C C . ARG A 1 93 ? 12.686 -0.050 -27.842 1.00 89.06 93 ARG A C 1
ATOM 764 O O . ARG A 1 93 ? 12.238 -0.650 -28.812 1.00 89.06 93 ARG A O 1
ATOM 771 N N . ASP A 1 94 ? 13.773 -0.432 -27.184 1.00 83.50 94 ASP A N 1
ATOM 772 C CA . ASP A 1 94 ? 14.600 -1.579 -27.565 1.00 83.50 94 ASP A CA 1
ATOM 773 C C . ASP A 1 94 ? 14.077 -2.919 -27.009 1.00 83.50 94 ASP A C 1
ATOM 775 O O . ASP A 1 94 ? 14.795 -3.921 -27.029 1.00 83.50 94 ASP A O 1
ATOM 779 N N . VAL A 1 95 ? 12.860 -2.947 -26.454 1.00 87.62 95 VAL A N 1
ATOM 780 C CA . VAL A 1 95 ? 12.294 -4.106 -25.756 1.00 87.62 95 VAL A CA 1
ATOM 781 C C . VAL A 1 95 ? 11.083 -4.663 -26.527 1.00 87.62 95 VAL A C 1
ATOM 783 O O . VAL A 1 95 ? 10.147 -3.913 -26.810 1.00 87.62 95 VAL A O 1
ATOM 786 N N . PRO A 1 96 ? 11.065 -5.969 -26.866 1.00 87.88 96 PRO A N 1
ATOM 787 C CA . PRO A 1 96 ? 9.956 -6.592 -27.589 1.00 87.88 96 PRO A CA 1
ATOM 788 C C . PRO A 1 96 ? 8.731 -6.758 -26.674 1.00 87.88 96 PRO A C 1
ATOM 790 O O . PRO A 1 96 ? 8.705 -7.603 -25.783 1.00 87.88 96 PRO A O 1
ATOM 793 N N . MET A 1 97 ? 7.717 -5.909 -26.863 1.00 91.06 97 MET A N 1
ATOM 794 C CA . MET A 1 97 ? 6.507 -5.868 -26.023 1.00 91.06 97 MET A CA 1
ATOM 795 C C . MET A 1 97 ? 5.463 -6.947 -26.368 1.00 91.06 97 MET A C 1
ATOM 797 O O . MET A 1 97 ? 4.448 -7.056 -25.679 1.00 91.06 97 MET A O 1
ATOM 801 N N . ASP A 1 98 ? 5.681 -7.731 -27.424 1.00 90.00 98 ASP A N 1
ATOM 802 C CA . ASP A 1 98 ? 4.852 -8.869 -27.832 1.00 90.00 98 ASP A CA 1
ATOM 803 C C . ASP A 1 98 ? 4.997 -10.064 -26.874 1.00 90.00 98 ASP A C 1
ATOM 805 O O . ASP A 1 98 ? 4.001 -10.727 -26.569 1.00 90.00 98 ASP A O 1
ATOM 809 N N . ASP A 1 99 ? 6.193 -10.275 -26.319 1.00 92.25 99 ASP A N 1
ATOM 810 C CA . ASP A 1 99 ? 6.443 -11.280 -25.285 1.00 92.25 99 ASP A CA 1
ATOM 811 C C . ASP A 1 99 ? 5.831 -10.878 -23.931 1.00 92.25 99 ASP A C 1
ATOM 813 O O . ASP A 1 99 ? 6.123 -9.816 -23.376 1.00 92.25 99 ASP A O 1
ATOM 817 N N . LEU A 1 100 ? 5.008 -11.764 -23.359 1.00 92.12 100 LEU A N 1
ATOM 818 C CA . LEU A 1 100 ? 4.283 -11.508 -22.110 1.00 92.12 100 LEU A CA 1
ATOM 819 C C . LEU A 1 100 ? 5.229 -11.228 -20.937 1.00 92.12 100 LEU A C 1
ATOM 821 O O . LEU A 1 100 ? 4.993 -10.299 -20.167 1.00 92.12 100 LEU A O 1
ATOM 825 N N . LYS A 1 101 ? 6.299 -12.015 -20.784 1.00 91.88 101 LYS A N 1
ATOM 826 C CA . LYS A 1 101 ? 7.228 -11.862 -19.656 1.00 91.88 101 LYS A CA 1
ATOM 827 C C . LYS A 1 101 ? 7.956 -10.523 -19.739 1.00 91.88 101 LYS A C 1
ATOM 829 O O . LYS A 1 101 ? 8.082 -9.805 -18.748 1.00 91.88 101 LYS A O 1
ATOM 834 N N . THR A 1 102 ? 8.392 -10.176 -20.939 1.00 92.31 102 THR A N 1
ATOM 835 C CA . THR A 1 102 ? 9.030 -8.903 -21.242 1.00 92.31 102 THR A CA 1
ATOM 836 C C . THR A 1 102 ? 8.096 -7.728 -20.972 1.00 92.31 102 THR A C 1
ATOM 838 O O . THR A 1 102 ? 8.466 -6.783 -20.270 1.00 92.31 102 THR A O 1
ATOM 841 N N . ARG A 1 103 ? 6.850 -7.829 -21.437 1.00 93.75 103 ARG A N 1
ATOM 842 C CA . ARG A 1 103 ? 5.801 -6.844 -21.184 1.00 93.75 103 ARG A CA 1
ATOM 843 C C . ARG A 1 103 ? 5.517 -6.666 -19.691 1.00 93.75 103 ARG A C 1
ATOM 845 O O . ARG A 1 103 ? 5.521 -5.530 -19.226 1.00 93.75 103 ARG A O 1
ATOM 852 N N . GLN A 1 104 ? 5.372 -7.745 -18.922 1.00 94.50 104 GLN A N 1
ATOM 853 C CA . GLN A 1 104 ? 5.195 -7.687 -17.463 1.00 94.50 104 GLN A CA 1
ATOM 854 C C . GLN A 1 104 ? 6.359 -6.955 -16.772 1.00 94.50 104 GLN A C 1
ATOM 856 O O . GLN A 1 104 ? 6.138 -6.102 -15.911 1.00 94.50 104 GLN A O 1
ATOM 861 N N . CYS A 1 105 ? 7.612 -7.220 -17.164 1.00 91.38 105 CYS A N 1
ATOM 862 C CA . CYS A 1 105 ? 8.772 -6.530 -16.590 1.00 91.38 105 CYS A CA 1
ATOM 863 C C . CYS A 1 105 ? 8.670 -5.003 -16.748 1.00 91.38 105 CYS A C 1
ATOM 865 O O . CYS A 1 105 ? 8.903 -4.273 -15.783 1.00 91.38 105 CYS A O 1
ATOM 867 N N . ILE A 1 106 ? 8.270 -4.518 -17.926 1.00 93.75 106 ILE A N 1
ATOM 868 C CA . ILE A 1 106 ? 8.134 -3.081 -18.202 1.00 93.75 106 ILE A CA 1
ATOM 869 C C . ILE A 1 106 ? 6.864 -2.489 -17.571 1.00 93.75 106 ILE A C 1
ATOM 871 O O . ILE A 1 106 ? 6.923 -1.443 -16.921 1.00 93.75 106 ILE A O 1
ATOM 875 N N . LEU A 1 107 ? 5.711 -3.147 -17.715 1.00 95.00 107 LEU A N 1
ATOM 876 C CA . LEU A 1 107 ? 4.432 -2.627 -17.220 1.00 95.00 107 LEU A CA 1
ATOM 877 C C . LEU A 1 107 ? 4.348 -2.626 -15.693 1.00 95.00 107 LEU A C 1
ATOM 879 O O . LEU A 1 107 ? 3.749 -1.711 -15.125 1.00 95.00 107 LEU A O 1
ATOM 883 N N . SER A 1 108 ? 5.021 -3.558 -15.010 1.00 94.62 108 SER A N 1
ATOM 884 C CA . SER A 1 108 ? 5.123 -3.532 -13.546 1.00 94.62 108 SER A CA 1
ATOM 885 C C . SER A 1 108 ? 5.760 -2.239 -13.026 1.00 94.62 108 SER A C 1
ATOM 887 O O . SER A 1 108 ? 5.379 -1.753 -11.965 1.00 94.62 108 SER A O 1
ATOM 889 N N . ALA A 1 109 ? 6.691 -1.636 -13.775 1.00 94.00 109 ALA A N 1
ATOM 890 C CA . ALA A 1 109 ? 7.277 -0.342 -13.435 1.00 94.00 109 ALA A CA 1
ATOM 891 C C . ALA A 1 109 ? 6.270 0.806 -13.614 1.00 94.00 109 ALA A C 1
ATOM 893 O O . ALA A 1 109 ? 6.219 1.733 -12.805 1.00 94.00 109 ALA A O 1
ATOM 894 N N . CYS A 1 110 ? 5.427 0.725 -14.643 1.00 95.56 110 CYS A N 1
ATOM 895 C CA . CYS A 1 110 ? 4.400 1.727 -14.926 1.00 95.56 110 CYS A CA 1
ATOM 896 C C . CYS A 1 110 ? 3.322 1.787 -13.832 1.00 95.56 110 CYS A C 1
ATOM 898 O O . CYS A 1 110 ? 2.726 2.842 -13.624 1.00 95.56 110 CYS A O 1
ATOM 900 N N . ALA A 1 111 ? 3.125 0.700 -13.075 1.00 95.81 111 ALA A N 1
ATOM 901 C CA . ALA A 1 111 ? 2.149 0.641 -11.989 1.00 95.81 111 ALA A CA 1
ATOM 902 C C . ALA A 1 111 ? 2.405 1.649 -10.847 1.00 95.81 111 ALA A C 1
ATOM 904 O O . ALA A 1 111 ? 1.502 1.961 -10.071 1.00 95.81 111 ALA A O 1
ATOM 905 N N . TYR A 1 112 ? 3.626 2.178 -10.740 1.00 95.75 112 TYR A N 1
ATOM 906 C CA . TYR A 1 112 ? 4.021 3.075 -9.656 1.00 95.75 112 TYR A CA 1
ATOM 907 C C . TYR A 1 112 ? 3.722 4.551 -9.913 1.00 95.75 112 TYR A C 1
ATOM 909 O O . TYR A 1 112 ? 3.922 5.352 -9.007 1.00 95.75 112 TYR A O 1
ATOM 917 N N . THR A 1 113 ? 3.266 4.958 -11.101 1.00 94.62 113 THR A N 1
ATOM 918 C CA . THR A 1 113 ? 2.977 6.376 -11.367 1.00 94.62 113 THR A CA 1
ATOM 919 C C . THR A 1 113 ? 1.850 6.577 -12.368 1.00 94.62 113 THR A C 1
ATOM 921 O O . THR A 1 113 ? 1.733 5.862 -13.354 1.00 94.62 113 THR A O 1
ATOM 924 N N . ASN A 1 114 ? 1.057 7.632 -12.178 1.00 90.44 114 ASN A N 1
ATOM 925 C CA . ASN A 1 114 ? 0.043 8.043 -13.152 1.00 90.44 114 ASN A CA 1
ATOM 926 C C . ASN A 1 114 ? 0.641 8.713 -14.406 1.00 90.44 114 ASN A C 1
ATOM 928 O O . ASN A 1 114 ? -0.038 8.819 -15.423 1.00 90.44 114 ASN A O 1
ATOM 932 N N . ASN A 1 115 ? 1.905 9.151 -14.359 1.00 91.75 115 ASN A N 1
ATOM 933 C CA . ASN A 1 115 ? 2.517 9.948 -15.427 1.00 91.75 115 ASN A CA 1
ATOM 934 C C . ASN A 1 115 ? 3.210 9.109 -16.515 1.00 91.75 115 ASN A C 1
ATOM 936 O O . ASN A 1 115 ? 3.701 9.680 -17.489 1.00 91.75 115 ASN A O 1
ATOM 940 N N . TYR A 1 116 ? 3.251 7.775 -16.389 1.00 93.50 116 TYR A N 1
ATOM 941 C CA . TYR A 1 116 ? 4.037 6.919 -17.292 1.00 93.50 116 TYR A CA 1
ATOM 942 C C . TYR A 1 116 ? 3.643 7.087 -18.765 1.00 93.50 116 TYR A C 1
ATOM 944 O O . TYR A 1 116 ? 4.523 7.114 -19.615 1.00 93.50 116 TYR A O 1
ATOM 952 N N . LYS A 1 117 ? 2.351 7.279 -19.077 1.00 92.44 117 LYS A N 1
ATOM 953 C CA . LYS A 1 117 ? 1.880 7.486 -20.460 1.00 92.44 117 LYS A CA 1
ATOM 954 C C . LYS A 1 117 ? 2.433 8.762 -21.089 1.00 92.44 117 LYS A C 1
ATOM 956 O O . LYS A 1 117 ? 2.572 8.833 -22.304 1.00 92.44 117 LYS A O 1
ATOM 961 N N . ILE A 1 118 ? 2.741 9.770 -20.271 1.00 91.12 118 ILE A N 1
ATOM 962 C CA . ILE A 1 118 ? 3.338 11.013 -20.760 1.00 91.12 118 ILE A CA 1
ATOM 963 C C . ILE A 1 118 ? 4.827 10.800 -21.045 1.00 91.12 118 ILE A C 1
ATOM 965 O O . ILE A 1 118 ? 5.347 11.302 -22.037 1.00 91.12 118 ILE A O 1
ATOM 969 N N . TYR A 1 119 ? 5.508 10.033 -20.191 1.00 93.00 119 TYR A N 1
ATOM 970 C CA . TYR A 1 119 ? 6.929 9.720 -20.352 1.00 93.00 119 TYR A CA 1
ATOM 971 C C . TYR A 1 119 ? 7.177 8.728 -21.493 1.00 93.00 119 TYR A C 1
ATOM 973 O O . TYR A 1 119 ? 8.167 8.854 -22.216 1.00 93.00 119 TYR A O 1
ATOM 981 N N . TYR A 1 120 ? 6.262 7.776 -21.679 1.00 93.44 120 TYR A N 1
ATOM 982 C CA . TYR A 1 120 ? 6.377 6.671 -22.627 1.00 93.44 120 TYR A CA 1
ATOM 983 C C . TYR A 1 120 ? 5.137 6.577 -23.530 1.00 93.44 120 TYR A C 1
ATOM 985 O O . TYR A 1 120 ? 4.344 5.641 -23.394 1.00 93.44 120 TYR A O 1
ATOM 993 N N . PRO A 1 121 ? 4.953 7.513 -24.483 1.00 91.00 121 PRO A N 1
ATOM 994 C CA . PRO A 1 121 ? 3.822 7.481 -25.412 1.00 91.00 121 PRO A CA 1
ATOM 995 C C . PRO A 1 121 ? 3.731 6.188 -26.233 1.00 91.00 121 PRO A C 1
ATOM 997 O O . PRO A 1 121 ? 2.647 5.794 -26.644 1.00 91.00 121 PRO A O 1
ATOM 1000 N N . GLN A 1 122 ? 4.850 5.487 -26.439 1.00 91.81 122 GLN A N 1
ATOM 1001 C CA . GLN A 1 122 ? 4.878 4.182 -27.104 1.00 91.81 122 GLN A CA 1
ATOM 1002 C C . GLN A 1 122 ? 4.130 3.077 -26.339 1.00 91.81 122 GLN A C 1
ATOM 1004 O O . GLN A 1 122 ? 3.838 2.036 -26.914 1.00 91.81 122 GLN A O 1
ATOM 1009 N N . LEU A 1 123 ? 3.818 3.283 -25.055 1.00 92.81 123 LEU A N 1
ATOM 1010 C CA . LEU A 1 123 ? 3.054 2.345 -24.229 1.00 92.81 123 LEU A CA 1
ATOM 1011 C C . LEU A 1 123 ? 1.557 2.687 -24.170 1.00 92.81 123 LEU A C 1
ATOM 1013 O O . LEU A 1 123 ? 0.850 2.162 -23.315 1.00 92.81 123 LEU A O 1
ATOM 1017 N N . ILE A 1 124 ? 1.057 3.570 -25.042 1.00 88.06 124 ILE A N 1
ATOM 1018 C CA . ILE A 1 124 ? -0.325 4.074 -24.978 1.00 88.06 124 ILE A CA 1
ATOM 1019 C C . ILE A 1 124 ? -1.389 2.967 -25.055 1.00 88.06 124 ILE A C 1
ATOM 1021 O O . ILE A 1 124 ? -2.446 3.099 -24.440 1.00 88.06 124 ILE A O 1
ATOM 1025 N N . GLU A 1 125 ? -1.090 1.873 -25.756 1.00 88.88 125 GLU A N 1
ATOM 1026 C CA . GLU A 1 125 ? -1.966 0.704 -25.910 1.00 88.88 125 GLU A CA 1
ATOM 1027 C C . GLU A 1 125 ? -2.044 -0.160 -24.636 1.00 88.88 125 GLU A C 1
ATOM 1029 O O . GLU A 1 125 ? -2.968 -0.955 -24.480 1.00 88.88 125 GLU A O 1
ATOM 1034 N N . TYR A 1 126 ? -1.115 0.024 -23.692 1.00 91.62 126 TYR A N 1
ATOM 1035 C CA . TYR A 1 126 ? -1.005 -0.757 -22.461 1.00 91.62 126 TYR A CA 1
ATOM 1036 C C . TYR A 1 126 ? -1.453 0.054 -21.249 1.00 91.62 126 TYR A C 1
ATOM 1038 O O . TYR A 1 126 ? -0.647 0.491 -20.424 1.00 91.62 126 TYR A O 1
ATOM 1046 N N . ASP A 1 127 ? -2.762 0.259 -21.122 1.00 93.06 127 ASP A N 1
ATOM 1047 C CA . ASP A 1 127 ? -3.298 0.975 -19.973 1.00 93.06 127 ASP A CA 1
ATOM 1048 C C . ASP A 1 127 ? -3.345 0.107 -18.706 1.00 93.06 127 ASP A C 1
ATOM 1050 O O . ASP A 1 127 ? -4.314 -0.626 -18.483 1.00 93.06 127 ASP A O 1
ATOM 1054 N N . VAL A 1 128 ? -2.339 0.270 -17.837 1.00 94.00 128 VAL A N 1
ATOM 1055 C CA . VAL A 1 128 ? -2.199 -0.434 -16.544 1.00 94.00 128 VAL A CA 1
ATOM 1056 C C . VAL A 1 128 ? -3.413 -0.328 -15.606 1.00 94.00 128 VAL A C 1
ATOM 1058 O O . VAL A 1 128 ? -3.504 -1.103 -14.663 1.00 94.00 128 VAL A O 1
ATOM 1061 N N . TYR A 1 129 ? -4.359 0.591 -15.833 1.00 92.38 129 TYR A N 1
ATOM 1062 C CA . TYR A 1 129 ? -5.590 0.693 -15.031 1.00 92.38 129 TYR A CA 1
ATOM 1063 C C . TYR A 1 129 ? -6.743 -0.187 -15.534 1.00 92.38 129 TYR A C 1
ATOM 1065 O O . TYR A 1 129 ? -7.770 -0.316 -14.855 1.00 92.38 129 TYR A O 1
ATOM 1073 N N . THR A 1 130 ? -6.614 -0.738 -16.743 1.00 91.44 130 THR A N 1
ATOM 1074 C CA . THR A 1 130 ? -7.705 -1.432 -17.449 1.00 91.44 130 THR A CA 1
ATOM 1075 C C . THR A 1 130 ? -7.323 -2.818 -17.952 1.00 91.44 130 THR A C 1
ATOM 1077 O O . THR A 1 130 ? -8.193 -3.681 -18.042 1.00 91.44 130 THR A O 1
ATOM 1080 N N . ILE A 1 131 ? -6.042 -3.052 -18.246 1.00 92.88 131 ILE A N 1
ATOM 1081 C CA . ILE A 1 131 ? -5.562 -4.365 -18.677 1.00 92.88 131 ILE A CA 1
ATOM 1082 C C . ILE A 1 131 ? -5.613 -5.384 -17.524 1.00 92.88 131 ILE A C 1
ATOM 1084 O O . ILE A 1 131 ? -5.573 -5.002 -16.350 1.00 92.88 131 ILE A O 1
ATOM 1088 N N . PRO A 1 132 ? -5.682 -6.694 -17.827 1.00 92.38 132 PRO A N 1
ATOM 1089 C CA . PRO A 1 132 ? -5.627 -7.733 -16.805 1.00 92.38 132 PRO A CA 1
ATOM 1090 C C . PRO A 1 132 ? -4.380 -7.611 -15.921 1.00 92.38 132 PRO A C 1
ATOM 1092 O O . PRO A 1 132 ? -3.279 -7.381 -16.411 1.00 92.38 132 PRO A O 1
ATOM 1095 N N . LYS A 1 133 ? -4.519 -7.845 -14.611 1.00 91.62 133 LYS A N 1
ATOM 1096 C CA . LYS A 1 133 ? -3.395 -7.773 -13.651 1.00 91.62 133 LYS A CA 1
ATOM 1097 C C . LYS A 1 133 ? -2.245 -8.720 -14.014 1.00 91.62 133 LYS A C 1
ATOM 1099 O O . LYS A 1 133 ? -1.083 -8.407 -13.773 1.00 91.62 133 LYS A O 1
ATOM 1104 N N . THR A 1 134 ? -2.570 -9.841 -14.655 1.00 90.81 134 THR A N 1
ATOM 1105 C CA . THR A 1 134 ? -1.605 -10.809 -15.189 1.00 90.81 134 THR A CA 1
ATOM 1106 C C . THR A 1 134 ? -0.770 -10.255 -16.342 1.00 90.81 134 THR A C 1
ATOM 1108 O O . THR A 1 134 ? 0.299 -10.785 -16.592 1.00 90.81 134 THR A O 1
ATOM 1111 N N . GLU A 1 135 ? -1.200 -9.199 -17.037 1.00 92.06 135 GLU A N 1
ATOM 1112 C CA . GLU A 1 135 ? -0.376 -8.491 -18.034 1.00 92.06 135 GLU A CA 1
ATOM 1113 C C . GLU A 1 135 ? 0.638 -7.547 -17.371 1.00 92.06 135 GLU A C 1
ATOM 1115 O O . GLU A 1 135 ? 1.666 -7.218 -17.956 1.00 92.06 135 GLU A O 1
ATOM 1120 N N . ILE A 1 136 ? 0.361 -7.114 -16.138 1.00 91.12 136 ILE A N 1
ATOM 1121 C CA . ILE A 1 136 ? 1.175 -6.135 -15.409 1.00 91.12 136 ILE A CA 1
ATOM 1122 C C . ILE A 1 136 ? 2.280 -6.831 -14.622 1.00 91.12 136 ILE A C 1
ATOM 1124 O O . ILE A 1 136 ? 3.421 -6.380 -14.631 1.00 91.12 136 ILE A O 1
ATOM 1128 N N . SER A 1 137 ? 1.950 -7.909 -13.912 1.00 89.25 137 SER A N 1
ATOM 1129 C CA . SER A 1 137 ? 2.899 -8.620 -13.058 1.00 89.25 137 SER A CA 1
ATOM 1130 C C . SER A 1 137 ? 2.454 -10.059 -12.831 1.00 89.25 137 SER A C 1
ATOM 1132 O O . SER A 1 137 ? 1.302 -10.309 -12.475 1.00 89.25 137 SER A O 1
ATOM 1134 N N . SER A 1 138 ? 3.387 -11.006 -12.947 1.00 85.31 138 SER A N 1
ATOM 1135 C CA . SER A 1 138 ? 3.176 -12.390 -12.507 1.00 85.31 138 SER A CA 1
ATOM 1136 C C . SER A 1 138 ? 3.096 -12.519 -10.983 1.00 85.31 138 SER A C 1
ATOM 1138 O O . SER A 1 138 ? 2.501 -13.464 -10.478 1.00 85.31 138 SER A O 1
ATOM 1140 N N . ASN A 1 139 ? 3.694 -11.573 -10.251 1.00 85.75 139 ASN A N 1
ATOM 1141 C CA . ASN A 1 139 ? 3.853 -11.629 -8.794 1.00 85.75 139 ASN A CA 1
ATOM 1142 C C . ASN A 1 139 ? 2.800 -10.790 -8.047 1.00 85.75 139 ASN A C 1
ATOM 1144 O O . ASN A 1 139 ? 2.800 -10.741 -6.817 1.00 85.75 139 ASN A O 1
ATOM 1148 N N . GLY A 1 140 ? 1.915 -10.116 -8.788 1.00 90.69 140 GLY A N 1
ATOM 1149 C CA . GLY A 1 140 ? 0.793 -9.358 -8.246 1.00 90.69 140 GLY A CA 1
ATOM 1150 C C . GLY A 1 140 ? 1.182 -8.196 -7.324 1.00 90.69 140 GLY A C 1
ATOM 1151 O O . GLY A 1 140 ? 2.300 -7.675 -7.359 1.00 90.69 140 GLY A O 1
ATOM 1152 N N . LEU A 1 141 ? 0.214 -7.791 -6.499 1.00 94.12 141 LEU A N 1
ATOM 1153 C CA . LEU A 1 141 ? 0.295 -6.621 -5.625 1.00 94.12 141 LEU A CA 1
ATOM 1154 C C . LEU A 1 141 ? 1.382 -6.744 -4.542 1.00 94.12 141 LEU A C 1
ATOM 1156 O O . LEU A 1 141 ? 2.086 -5.769 -4.286 1.00 94.12 141 LEU A O 1
ATOM 1160 N N . SER A 1 142 ? 1.552 -7.919 -3.927 1.00 93.12 142 SER A N 1
ATOM 1161 C CA . SER A 1 142 ? 2.504 -8.115 -2.820 1.00 93.12 142 SER A CA 1
ATOM 1162 C C . SER A 1 142 ? 3.933 -7.752 -3.218 1.00 93.12 142 SER A C 1
ATOM 1164 O O . SER A 1 142 ? 4.573 -6.949 -2.546 1.00 93.12 142 SER A O 1
ATOM 1166 N N . SER A 1 143 ? 4.392 -8.231 -4.378 1.00 91.31 143 SER A N 1
ATOM 1167 C CA . SER A 1 143 ? 5.726 -7.903 -4.896 1.00 91.31 143 SER A CA 1
ATOM 1168 C C . SER A 1 143 ? 5.878 -6.411 -5.217 1.00 91.31 143 SER A C 1
ATOM 1170 O O . SER A 1 143 ? 6.952 -5.825 -5.031 1.00 91.31 143 SER A O 1
ATOM 1172 N N . SER A 1 144 ? 4.794 -5.758 -5.657 1.00 93.31 144 SER A N 1
ATOM 1173 C CA . SER A 1 144 ? 4.812 -4.315 -5.883 1.00 93.31 144 SER A CA 1
ATOM 1174 C C . SER A 1 144 ? 4.996 -3.525 -4.584 1.00 93.31 144 SER A C 1
ATOM 1176 O O . SER A 1 144 ? 5.740 -2.542 -4.581 1.00 93.31 144 SER A O 1
ATOM 1178 N N . MET A 1 145 ? 4.361 -3.973 -3.498 1.00 94.25 145 MET A N 1
ATOM 1179 C CA . MET A 1 145 ? 4.473 -3.378 -2.163 1.00 94.25 145 MET A CA 1
ATOM 1180 C C . MET A 1 145 ? 5.854 -3.618 -1.542 1.00 94.25 145 MET A C 1
ATOM 1182 O O . MET A 1 145 ? 6.460 -2.672 -1.048 1.00 94.25 145 MET A O 1
ATOM 1186 N N . GLU A 1 146 ? 6.390 -4.839 -1.642 1.00 92.00 146 GLU A N 1
ATOM 1187 C CA . GLU A 1 146 ? 7.748 -5.183 -1.183 1.00 92.00 146 GLU A CA 1
ATOM 1188 C C . GLU A 1 146 ? 8.807 -4.267 -1.805 1.00 92.00 146 GLU A C 1
ATOM 1190 O O . GLU A 1 146 ? 9.661 -3.735 -1.102 1.00 92.00 146 GLU A O 1
ATOM 1195 N N . THR A 1 147 ? 8.680 -3.975 -3.104 1.00 91.19 147 THR A N 1
ATOM 1196 C CA . THR A 1 147 ? 9.609 -3.065 -3.787 1.00 91.19 147 THR A CA 1
ATOM 1197 C C . THR A 1 147 ? 9.649 -1.675 -3.141 1.00 91.19 147 THR A C 1
ATOM 1199 O O . THR A 1 147 ? 10.715 -1.072 -3.076 1.00 91.19 147 THR A O 1
ATOM 1202 N N . LEU A 1 148 ? 8.515 -1.139 -2.670 1.00 92.88 148 LEU A N 1
ATOM 1203 C CA . LEU A 1 148 ? 8.504 0.164 -1.991 1.00 92.88 148 LEU A CA 1
ATOM 1204 C C . LEU A 1 148 ? 9.151 0.099 -0.607 1.00 92.88 148 LEU A C 1
ATOM 1206 O O . LEU A 1 148 ? 9.780 1.071 -0.194 1.00 92.88 148 LEU A O 1
ATOM 1210 N N . SER A 1 149 ? 9.016 -1.031 0.086 1.00 88.25 149 SER A N 1
ATOM 1211 C CA . SER A 1 149 ? 9.641 -1.269 1.390 1.00 88.25 149 SER A CA 1
ATOM 1212 C C . SER A 1 149 ? 11.163 -1.416 1.297 1.00 88.25 149 SER A C 1
ATOM 1214 O O . SER A 1 149 ? 11.870 -1.002 2.213 1.00 88.25 149 SER A O 1
ATOM 1216 N N . ASP A 1 150 ? 11.674 -1.950 0.185 1.00 86.38 150 ASP A N 1
ATOM 1217 C CA . ASP A 1 150 ? 13.111 -2.163 -0.036 1.00 86.38 150 ASP A CA 1
ATOM 1218 C C . ASP A 1 150 ? 13.887 -0.870 -0.352 1.00 86.38 150 ASP A C 1
ATOM 1220 O O . ASP A 1 150 ? 15.118 -0.821 -0.220 1.00 86.38 150 ASP A O 1
ATOM 1224 N N . ILE A 1 151 ? 13.192 0.198 -0.760 1.00 85.62 151 ILE A N 1
ATOM 1225 C CA . ILE A 1 151 ? 13.812 1.491 -1.070 1.00 85.62 151 ILE A CA 1
ATOM 1226 C C . ILE A 1 151 ? 14.035 2.273 0.227 1.00 85.62 151 ILE A C 1
ATOM 1228 O O . ILE A 1 151 ? 13.140 2.919 0.767 1.00 85.62 151 ILE A O 1
ATOM 1232 N N . GLY A 1 152 ? 15.277 2.290 0.700 1.00 78.44 152 GLY A N 1
ATOM 1233 C CA . GLY A 1 152 ? 15.678 2.998 1.916 1.00 78.44 152 GLY A CA 1
ATOM 1234 C C . GLY A 1 152 ? 15.713 4.527 1.794 1.00 78.44 152 GLY A C 1
ATOM 1235 O O . GLY A 1 152 ? 15.647 5.212 2.812 1.00 78.44 152 GLY A O 1
ATOM 1236 N N . ALA A 1 153 ? 15.812 5.086 0.581 1.00 82.31 153 ALA A N 1
ATOM 1237 C CA . ALA A 1 153 ? 15.990 6.528 0.362 1.00 82.31 153 ALA A CA 1
ATOM 1238 C C . ALA A 1 153 ? 14.971 7.138 -0.621 1.00 82.31 153 ALA A C 1
ATOM 1240 O O . ALA A 1 153 ? 15.338 7.752 -1.626 1.00 82.31 153 ALA A O 1
ATOM 1241 N N . ILE A 1 154 ? 13.678 7.006 -0.322 1.00 86.56 154 ILE A N 1
ATOM 1242 C CA . ILE A 1 154 ? 12.591 7.595 -1.116 1.00 86.56 154 ILE A CA 1
ATOM 1243 C C . ILE A 1 154 ? 12.024 8.871 -0.479 1.00 86.56 154 ILE A C 1
ATOM 1245 O O . ILE A 1 154 ? 11.832 8.969 0.731 1.00 86.56 154 ILE A O 1
ATOM 1249 N N . ASP A 1 155 ? 11.738 9.875 -1.311 1.00 88.75 155 ASP A N 1
ATOM 1250 C CA . ASP A 1 155 ? 11.013 11.073 -0.883 1.00 88.75 155 ASP A CA 1
ATOM 1251 C C . ASP A 1 155 ? 9.575 10.722 -0.465 1.00 88.75 155 ASP A C 1
ATOM 1253 O O . ASP A 1 155 ? 8.886 9.964 -1.147 1.00 88.75 155 ASP A O 1
ATOM 1257 N N . THR A 1 156 ? 9.089 11.326 0.621 1.00 87.69 156 THR A N 1
ATOM 1258 C CA . THR A 1 156 ? 7.779 11.012 1.215 1.00 87.69 156 THR A CA 1
ATOM 1259 C C . THR A 1 156 ? 6.625 11.260 0.250 1.00 87.69 156 THR A C 1
ATOM 1261 O O . THR A 1 156 ? 5.667 10.490 0.225 1.00 87.69 156 THR A O 1
ATOM 1264 N N . THR A 1 157 ? 6.720 12.299 -0.586 1.00 89.44 157 THR A N 1
ATOM 1265 C CA . THR A 1 157 ? 5.704 12.566 -1.612 1.00 89.44 157 THR A CA 1
ATOM 1266 C C . THR A 1 157 ? 5.716 11.503 -2.703 1.00 89.44 157 THR A C 1
ATOM 1268 O O . THR A 1 157 ? 4.652 11.043 -3.110 1.00 89.44 157 THR A O 1
ATOM 1271 N N . SER A 1 158 ? 6.904 11.104 -3.146 1.00 91.94 158 SER A N 1
ATOM 1272 C CA . SER A 1 158 ? 7.080 10.085 -4.181 1.00 91.94 158 SER A CA 1
ATOM 1273 C C . SER A 1 158 ? 6.598 8.709 -3.710 1.00 91.94 158 SER A C 1
ATOM 1275 O O . SER A 1 158 ? 5.875 8.028 -4.437 1.00 91.94 158 SER A O 1
ATOM 1277 N N . LEU A 1 159 ? 6.908 8.336 -2.462 1.00 93.69 159 LEU A N 1
ATOM 1278 C CA . LEU A 1 159 ? 6.425 7.104 -1.834 1.00 93.69 159 LEU A CA 1
ATOM 1279 C C . LEU A 1 159 ? 4.897 7.085 -1.729 1.00 93.69 159 LEU A C 1
ATOM 1281 O O . LEU A 1 159 ? 4.258 6.145 -2.195 1.00 93.69 159 LEU A O 1
ATOM 1285 N N . PHE A 1 160 ? 4.306 8.151 -1.182 1.00 92.88 160 PHE A N 1
ATOM 1286 C CA . PHE A 1 160 ? 2.854 8.275 -1.054 1.00 92.88 160 PHE A CA 1
ATOM 1287 C C . PHE A 1 160 ? 2.144 8.158 -2.412 1.00 92.88 160 PHE A C 1
ATOM 1289 O O . PHE A 1 160 ? 1.223 7.360 -2.569 1.00 92.88 160 PHE A O 1
ATOM 1296 N N . ASN A 1 161 ? 2.595 8.908 -3.422 1.00 94.12 161 ASN A N 1
ATOM 1297 C CA . ASN A 1 161 ? 1.993 8.861 -4.755 1.00 94.12 161 ASN A CA 1
ATOM 1298 C C . ASN A 1 161 ? 2.148 7.479 -5.412 1.00 94.12 161 ASN A C 1
ATOM 1300 O O . ASN A 1 161 ? 1.289 7.072 -6.201 1.00 94.12 161 ASN A O 1
ATOM 1304 N N . SER A 1 162 ? 3.219 6.750 -5.084 1.00 96.19 162 SER A N 1
ATOM 1305 C CA . SER A 1 162 ? 3.441 5.390 -5.575 1.00 96.19 162 SER A CA 1
ATOM 1306 C C . SER A 1 162 ? 2.444 4.412 -4.958 1.00 96.19 162 SER A C 1
ATOM 1308 O O . SER A 1 162 ? 1.829 3.653 -5.701 1.00 96.19 162 SER A O 1
ATOM 1310 N N . TYR A 1 163 ? 2.173 4.502 -3.650 1.00 95.94 163 TYR A N 1
ATOM 1311 C CA . TYR A 1 163 ? 1.098 3.727 -3.019 1.00 95.94 163 TYR A CA 1
ATOM 1312 C C . TYR A 1 163 ? -0.271 4.003 -3.648 1.00 95.94 163 TYR A C 1
ATOM 1314 O O . TYR A 1 163 ? -0.996 3.060 -3.950 1.00 95.94 163 TYR A O 1
ATOM 1322 N N . ILE A 1 164 ? -0.616 5.270 -3.907 1.00 95.12 164 ILE A N 1
ATOM 1323 C CA . ILE A 1 164 ? -1.887 5.619 -4.568 1.00 95.12 164 ILE A CA 1
ATOM 1324 C C . ILE A 1 164 ? -1.957 5.049 -5.992 1.00 95.12 164 ILE A C 1
ATOM 1326 O O . ILE A 1 164 ? -2.998 4.547 -6.408 1.00 95.12 164 ILE A O 1
ATOM 1330 N N . SER A 1 165 ? -0.854 5.085 -6.741 1.00 96.25 165 SER A N 1
ATOM 1331 C CA . SER A 1 165 ? -0.818 4.535 -8.105 1.00 96.25 165 SER A CA 1
ATOM 1332 C C . SER A 1 165 ? -1.015 3.015 -8.091 1.00 96.25 165 SER A C 1
ATOM 1334 O O . SER A 1 165 ? -1.877 2.503 -8.802 1.00 96.25 165 SER A O 1
ATOM 1336 N N . ILE A 1 166 ? -0.315 2.308 -7.196 1.00 96.62 166 ILE A N 1
ATOM 1337 C CA . ILE A 1 166 ? -0.482 0.863 -6.984 1.00 96.62 166 ILE A CA 1
ATOM 1338 C C . ILE A 1 166 ? -1.924 0.530 -6.588 1.00 96.62 166 ILE A C 1
ATOM 1340 O O . ILE A 1 166 ? -2.507 -0.404 -7.137 1.00 96.62 166 ILE A O 1
ATOM 1344 N N . LEU A 1 167 ? -2.515 1.302 -5.671 1.00 96.19 167 LEU A N 1
ATOM 1345 C CA . LEU A 1 167 ? -3.888 1.104 -5.205 1.00 96.19 167 LEU A CA 1
ATOM 1346 C C . LEU A 1 167 ? -4.892 1.142 -6.370 1.00 96.19 167 LEU A C 1
ATOM 1348 O O . LEU A 1 167 ? -5.777 0.293 -6.459 1.00 96.19 167 LEU A O 1
ATOM 1352 N N . ARG A 1 168 ? -4.715 2.089 -7.299 1.00 95.62 168 ARG A N 1
ATOM 1353 C CA . ARG A 1 168 ? -5.552 2.230 -8.501 1.00 95.62 168 ARG A CA 1
ATOM 1354 C C . ARG A 1 168 ? -5.348 1.096 -9.499 1.00 95.62 168 ARG A C 1
ATOM 1356 O O . ARG A 1 168 ? -6.321 0.589 -10.056 1.00 95.62 168 ARG A O 1
ATOM 1363 N N . VAL A 1 169 ? -4.097 0.703 -9.729 1.00 96.00 169 VAL A N 1
ATOM 1364 C CA . VAL A 1 169 ? -3.729 -0.373 -10.663 1.00 96.00 169 VAL A CA 1
ATOM 1365 C C . VAL A 1 169 ? -4.295 -1.711 -10.200 1.00 96.00 169 VAL A C 1
ATOM 1367 O O . VAL A 1 169 ? -4.934 -2.431 -10.964 1.00 96.00 169 VAL A O 1
ATOM 1370 N N . TYR A 1 170 ? -4.127 -2.023 -8.918 1.00 95.75 170 TYR A N 1
ATOM 1371 C CA . TYR A 1 170 ? -4.592 -3.270 -8.326 1.00 95.75 170 TYR A CA 1
ATOM 1372 C C . TYR A 1 170 ? -5.985 -3.146 -7.709 1.00 95.75 170 TYR A C 1
ATOM 1374 O O . TYR A 1 170 ? -6.328 -3.927 -6.829 1.00 95.75 170 TYR A O 1
ATOM 1382 N N . LYS A 1 171 ? -6.832 -2.219 -8.171 1.00 95.06 171 LYS A N 1
ATOM 1383 C CA . LYS A 1 171 ? -8.195 -2.073 -7.643 1.00 95.06 171 LYS A CA 1
ATOM 1384 C C . LYS A 1 171 ? -8.930 -3.420 -7.559 1.00 95.06 171 LYS A C 1
ATOM 1386 O O . LYS A 1 171 ? -8.774 -4.311 -8.404 1.00 95.06 171 LYS A O 1
ATOM 1391 N N . LYS A 1 172 ? -9.732 -3.561 -6.509 1.00 94.88 172 LYS A N 1
ATOM 1392 C CA . LYS A 1 172 ? -10.506 -4.749 -6.129 1.00 94.88 172 LYS A CA 1
ATOM 1393 C C . LYS A 1 172 ? -9.663 -6.008 -5.890 1.00 94.88 172 LYS A C 1
ATOM 1395 O O . LYS A 1 172 ? -10.184 -7.113 -5.975 1.00 94.88 172 LYS A O 1
ATOM 1400 N N . ASP A 1 173 ? -8.364 -5.870 -5.623 1.00 95.25 173 ASP A N 1
ATOM 1401 C CA . ASP A 1 173 ? -7.539 -7.001 -5.196 1.00 95.25 173 ASP A CA 1
ATOM 1402 C C . ASP A 1 173 ? -7.822 -7.395 -3.744 1.00 95.25 173 ASP A C 1
ATOM 1404 O O . ASP A 1 173 ? -7.874 -6.538 -2.860 1.00 95.25 173 ASP A O 1
ATOM 1408 N N . PHE A 1 174 ? -7.964 -8.697 -3.492 1.00 94.19 174 PHE A N 1
ATOM 1409 C CA . PHE A 1 174 ? -8.223 -9.242 -2.157 1.00 94.19 174 PHE A CA 1
ATOM 1410 C C . PHE A 1 174 ? -7.060 -9.031 -1.184 1.00 94.19 174 PHE A C 1
ATOM 1412 O O . PHE A 1 174 ? -7.272 -9.053 0.023 1.00 94.19 174 PHE A O 1
ATOM 1419 N N . ALA A 1 175 ? -5.846 -8.771 -1.682 1.00 95.31 175 ALA A N 1
ATOM 1420 C CA . ALA A 1 175 ? -4.700 -8.462 -0.835 1.00 95.31 175 ALA A CA 1
ATOM 1421 C C . ALA A 1 175 ? -4.670 -7.000 -0.340 1.00 95.31 175 ALA A C 1
ATOM 1423 O O . ALA A 1 175 ? -3.884 -6.690 0.557 1.00 95.31 175 ALA A O 1
ATOM 1424 N N . ILE A 1 176 ? -5.512 -6.096 -0.873 1.00 96.94 176 ILE A N 1
ATOM 1425 C CA . ILE A 1 176 ? -5.511 -4.672 -0.478 1.00 96.94 176 ILE A CA 1
ATOM 1426 C C . ILE A 1 176 ? -5.691 -4.489 1.036 1.00 96.94 176 ILE A C 1
ATOM 1428 O O . ILE A 1 176 ? -4.849 -3.810 1.622 1.00 96.94 176 ILE A O 1
ATOM 1432 N N . PRO A 1 177 ? -6.704 -5.082 1.703 1.00 96.31 177 PRO A N 1
ATOM 1433 C CA . PRO A 1 177 ? -6.894 -4.897 3.141 1.00 96.31 177 PRO A CA 1
ATOM 1434 C C . PRO A 1 177 ? -5.684 -5.344 3.963 1.00 96.31 177 PRO A C 1
ATOM 1436 O O . PRO A 1 177 ? -5.378 -4.725 4.972 1.00 96.31 177 PRO A O 1
ATOM 1439 N N . TYR A 1 178 ? -4.946 -6.360 3.518 1.00 95.44 178 TYR A N 1
ATOM 1440 C CA . TYR A 1 178 ? -3.755 -6.847 4.215 1.00 95.44 178 TYR A CA 1
ATOM 1441 C C . TYR A 1 178 ? -2.563 -5.904 4.043 1.00 95.44 178 TYR A C 1
ATOM 1443 O O . TYR A 1 178 ? -1.916 -5.523 5.017 1.00 95.44 178 TYR A O 1
ATOM 1451 N N . LEU A 1 179 ? -2.288 -5.500 2.803 1.00 96.19 179 LEU A N 1
ATOM 1452 C CA . LEU A 1 179 ? -1.079 -4.754 2.457 1.00 96.19 179 LEU A CA 1
ATOM 1453 C C . LEU A 1 179 ? -1.212 -3.255 2.740 1.00 96.19 179 LEU A C 1
ATOM 1455 O O . LEU A 1 179 ? -0.264 -2.626 3.205 1.00 96.19 179 LEU A O 1
ATOM 1459 N N . PHE A 1 180 ? -2.389 -2.669 2.506 1.00 96.88 180 PHE A N 1
ATOM 1460 C CA . PHE A 1 180 ? -2.622 -1.246 2.767 1.00 96.88 180 PHE A CA 1
ATOM 1461 C C . PHE A 1 180 ? -2.875 -0.936 4.241 1.00 96.88 180 PHE A C 1
ATOM 1463 O O . PHE A 1 180 ? -2.759 0.223 4.622 1.00 96.88 180 PHE A O 1
ATOM 1470 N N . SER A 1 181 ? -3.139 -1.942 5.080 1.00 96.62 181 SER A N 1
ATOM 1471 C CA . SER A 1 181 ? -3.210 -1.807 6.544 1.00 96.62 181 SER A CA 1
ATOM 1472 C C . SER A 1 181 ? -1.848 -1.658 7.225 1.00 96.62 181 SER A C 1
ATOM 1474 O O . SER A 1 181 ? -1.787 -1.416 8.435 1.00 96.62 181 SER A O 1
ATOM 1476 N N . ASP A 1 182 ? -0.750 -1.844 6.492 1.00 94.69 182 ASP A N 1
ATOM 1477 C CA . ASP A 1 182 ? 0.572 -1.919 7.094 1.00 94.69 182 ASP A CA 1
ATOM 1478 C C . ASP A 1 182 ? 1.119 -0.552 7.541 1.00 94.69 182 ASP A C 1
ATOM 1480 O O . ASP A 1 182 ? 0.752 0.514 7.035 1.00 94.69 182 ASP A O 1
ATOM 1484 N N . LEU A 1 183 ? 2.029 -0.587 8.516 1.00 94.75 183 LEU A N 1
ATOM 1485 C CA . LEU A 1 183 ? 2.601 0.598 9.151 1.00 94.75 183 LEU A CA 1
ATOM 1486 C C . LEU A 1 183 ? 3.303 1.555 8.157 1.00 94.75 183 LEU A C 1
ATOM 1488 O O . LEU A 1 183 ? 3.080 2.765 8.261 1.00 94.75 183 LEU A O 1
ATOM 1492 N N . PRO A 1 184 ? 4.104 1.087 7.175 1.00 93.50 184 PRO A N 1
ATOM 1493 C CA . PRO A 1 184 ? 4.757 1.977 6.212 1.00 93.50 184 PRO A CA 1
ATOM 1494 C C . PRO A 1 184 ? 3.767 2.806 5.382 1.00 93.50 184 PRO A C 1
ATOM 1496 O O . PRO A 1 184 ? 4.051 3.962 5.059 1.00 93.50 184 PRO A O 1
ATOM 1499 N N . VAL A 1 185 ? 2.588 2.252 5.076 1.00 95.25 185 VAL A N 1
ATOM 1500 C CA . VAL A 1 185 ? 1.548 2.939 4.297 1.00 95.25 185 VAL A CA 1
ATOM 1501 C C . VAL A 1 185 ? 0.990 4.113 5.089 1.00 95.25 185 VAL A C 1
ATOM 1503 O O . VAL A 1 185 ? 1.033 5.247 4.605 1.00 95.25 185 VAL A O 1
ATOM 1506 N N . ILE A 1 186 ? 0.550 3.888 6.329 1.00 95.25 186 ILE A N 1
ATOM 1507 C CA . ILE A 1 186 ? 0.019 4.973 7.163 1.00 95.25 186 ILE A CA 1
ATOM 1508 C C . ILE A 1 186 ? 1.088 6.012 7.520 1.00 95.25 186 ILE A C 1
ATOM 1510 O O . ILE A 1 186 ? 0.816 7.211 7.463 1.00 95.25 186 ILE A O 1
ATOM 1514 N N . ILE A 1 187 ? 2.333 5.599 7.774 1.00 94.00 187 ILE A N 1
ATOM 1515 C CA . ILE A 1 187 ? 3.444 6.539 7.972 1.00 94.00 187 ILE A CA 1
ATOM 1516 C C . ILE A 1 187 ? 3.651 7.408 6.724 1.00 94.00 187 ILE A C 1
ATOM 1518 O O . ILE A 1 187 ? 3.855 8.616 6.850 1.00 94.00 187 ILE A O 1
ATOM 1522 N N . SER A 1 188 ? 3.564 6.840 5.515 1.00 92.56 188 SER A N 1
ATOM 1523 C CA . SER A 1 188 ? 3.698 7.620 4.276 1.00 92.56 188 SER A CA 1
ATOM 1524 C C . SER A 1 188 ? 2.606 8.690 4.143 1.00 92.56 188 SER A C 1
ATOM 1526 O O . SER A 1 188 ? 2.896 9.826 3.761 1.00 92.56 188 SER A O 1
ATOM 1528 N N . ILE A 1 189 ? 1.374 8.360 4.544 1.00 92.50 189 ILE A N 1
ATOM 1529 C CA . ILE A 1 189 ? 0.227 9.271 4.555 1.00 92.50 189 ILE A CA 1
ATOM 1530 C C . ILE A 1 189 ? 0.457 10.407 5.556 1.00 92.50 189 ILE A C 1
ATOM 1532 O O . ILE A 1 189 ? 0.347 11.581 5.195 1.00 92.50 189 ILE A O 1
ATOM 1536 N N . LEU A 1 190 ? 0.826 10.082 6.799 1.00 92.19 190 LEU A N 1
ATOM 1537 C CA . LEU A 1 190 ? 1.085 11.079 7.842 1.00 92.19 190 LEU A CA 1
ATOM 1538 C C . LEU A 1 190 ? 2.264 11.985 7.470 1.00 92.19 190 LEU A C 1
ATOM 1540 O O . LEU A 1 190 ? 2.170 13.209 7.571 1.00 92.19 190 LEU A O 1
ATOM 1544 N N . ASN A 1 191 ? 3.343 11.415 6.934 1.00 90.00 191 ASN A N 1
ATOM 1545 C CA . ASN A 1 191 ? 4.488 12.177 6.447 1.00 90.00 191 ASN A CA 1
ATOM 1546 C C . ASN A 1 191 ? 4.113 13.106 5.285 1.00 90.00 191 ASN A C 1
ATOM 1548 O O . ASN A 1 191 ? 4.600 14.236 5.228 1.00 90.00 191 ASN A O 1
ATOM 1552 N N . LYS A 1 192 ? 3.233 12.675 4.372 1.00 87.56 192 LYS A N 1
ATOM 1553 C CA . LYS A 1 192 ? 2.725 13.520 3.283 1.00 87.56 192 LYS A CA 1
ATOM 1554 C C . LYS A 1 192 ? 1.927 14.705 3.821 1.00 87.56 192 LYS A C 1
ATOM 1556 O O . LYS A 1 192 ? 2.141 15.837 3.381 1.00 87.56 192 LYS A O 1
ATOM 1561 N N . ILE A 1 193 ? 1.046 14.455 4.785 1.00 85.81 193 ILE A N 1
ATOM 1562 C CA . ILE A 1 193 ? 0.261 15.491 5.461 1.00 85.81 193 ILE A CA 1
ATOM 1563 C C . ILE A 1 193 ? 1.199 16.500 6.140 1.00 85.81 193 ILE A C 1
ATOM 1565 O O . ILE A 1 193 ? 1.102 17.704 5.890 1.00 85.81 193 ILE A O 1
ATOM 1569 N N . ASN A 1 194 ? 2.158 16.009 6.927 1.00 82.56 194 ASN A N 1
ATOM 1570 C CA . ASN A 1 194 ? 3.075 16.835 7.711 1.00 82.56 194 ASN A CA 1
ATOM 1571 C C . ASN A 1 194 ? 4.082 17.607 6.836 1.00 82.56 194 ASN A C 1
ATOM 1573 O O . ASN A 1 194 ? 4.368 18.771 7.111 1.00 82.56 194 ASN A O 1
ATOM 1577 N N . SER A 1 195 ? 4.575 17.016 5.741 1.00 80.12 195 SER A N 1
ATOM 1578 C CA . SER A 1 195 ? 5.485 17.681 4.794 1.00 80.12 195 SER A CA 1
ATOM 1579 C C . SER A 1 195 ? 4.838 18.899 4.132 1.00 80.12 195 SER A C 1
ATOM 1581 O O . SER A 1 195 ? 5.467 19.948 3.980 1.00 80.12 195 SER A O 1
ATOM 1583 N N . ILE A 1 196 ? 3.564 18.788 3.753 1.00 70.69 196 ILE A N 1
ATOM 1584 C CA . ILE A 1 196 ? 2.857 19.894 3.106 1.00 70.69 196 ILE A CA 1
ATOM 1585 C C . ILE A 1 196 ? 2.531 20.987 4.119 1.00 70.69 196 ILE A C 1
ATOM 1587 O O . ILE A 1 196 ? 2.745 22.160 3.823 1.00 70.69 196 ILE A O 1
ATOM 1591 N N . VAL A 1 197 ? 2.119 20.607 5.331 1.00 68.19 197 VAL A N 1
ATOM 1592 C CA . VAL A 1 197 ? 1.963 21.540 6.454 1.00 68.19 197 VAL A CA 1
ATOM 1593 C C . VAL A 1 197 ? 3.248 22.336 6.687 1.00 68.19 197 VAL A C 1
ATOM 1595 O O . VAL A 1 197 ? 3.205 23.564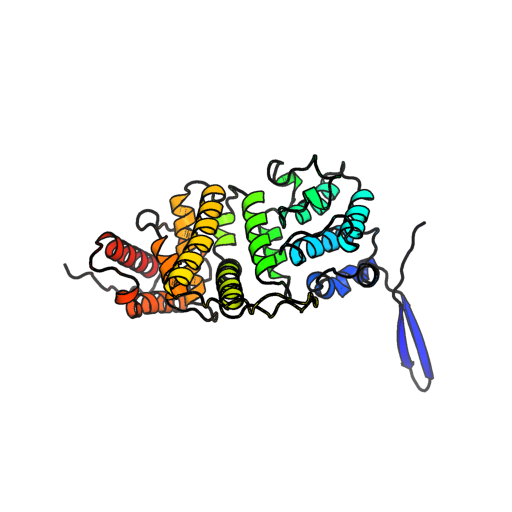 6.726 1.00 68.19 197 VAL A O 1
ATOM 1598 N N . TYR A 1 198 ? 4.397 21.663 6.760 1.00 67.38 198 TYR A N 1
ATOM 1599 C CA . TYR A 1 198 ? 5.684 22.328 6.943 1.00 67.38 198 TYR A CA 1
ATOM 1600 C C . TYR A 1 198 ? 5.979 23.332 5.820 1.00 67.38 198 TYR A C 1
ATOM 1602 O O . TYR A 1 198 ? 6.328 24.476 6.095 1.00 67.38 198 TYR A O 1
ATOM 1610 N N . ASN A 1 199 ? 5.781 22.944 4.555 1.00 66.56 199 ASN A N 1
ATOM 1611 C CA . ASN A 1 199 ? 6.012 23.832 3.410 1.00 66.56 199 ASN A CA 1
ATOM 1612 C C . ASN A 1 199 ? 5.051 25.035 3.365 1.00 66.56 199 ASN A C 1
ATOM 1614 O O . ASN A 1 199 ? 5.408 26.073 2.813 1.00 66.56 199 ASN A O 1
ATOM 1618 N N . ILE A 1 200 ? 3.841 24.900 3.913 1.00 65.62 200 ILE A N 1
ATOM 1619 C CA . ILE A 1 200 ? 2.855 25.985 4.001 1.00 65.62 200 ILE A CA 1
ATOM 1620 C C . ILE A 1 200 ? 3.226 26.975 5.110 1.00 65.62 200 ILE A C 1
ATOM 1622 O O . ILE A 1 200 ? 3.143 28.184 4.902 1.00 65.62 200 ILE A O 1
ATOM 1626 N N . VAL A 1 201 ? 3.625 26.475 6.282 1.00 62.56 201 VAL A N 1
ATOM 1627 C CA . VAL A 1 201 ? 3.990 27.308 7.442 1.00 62.56 201 VAL A CA 1
ATOM 1628 C C . VAL A 1 201 ? 5.356 27.970 7.238 1.00 62.56 201 VAL A C 1
ATOM 1630 O O . VAL A 1 201 ? 5.561 29.119 7.626 1.00 62.56 201 VAL A O 1
ATOM 1633 N N . HIS A 1 202 ? 6.274 27.270 6.573 1.00 59.06 202 HIS A N 1
ATOM 1634 C CA . HIS A 1 202 ? 7.624 27.730 6.271 1.00 59.06 202 HIS A CA 1
ATOM 1635 C C . HIS A 1 202 ? 7.883 27.661 4.761 1.00 59.06 202 HIS A C 1
ATOM 1637 O O . HIS A 1 202 ? 8.639 26.802 4.292 1.00 59.06 202 HIS A O 1
ATOM 1643 N N . PRO A 1 203 ? 7.263 28.554 3.966 1.00 58.81 203 PRO A N 1
ATOM 1644 C CA . PRO A 1 203 ? 7.485 28.576 2.532 1.00 58.81 203 PRO A CA 1
ATOM 1645 C C . PRO A 1 203 ? 8.966 28.835 2.261 1.00 58.81 203 PRO A C 1
ATOM 1647 O O . PRO A 1 203 ? 9.518 29.860 2.668 1.00 58.81 203 PRO A O 1
ATOM 1650 N N . LYS A 1 204 ? 9.625 27.900 1.566 1.00 49.97 204 LYS A N 1
ATOM 1651 C CA . LYS A 1 204 ? 11.015 28.093 1.138 1.00 49.97 204 LYS A CA 1
ATOM 1652 C C . LYS A 1 204 ? 11.100 29.404 0.348 1.00 49.97 204 LYS A C 1
ATOM 1654 O O . LYS A 1 204 ? 10.261 29.621 -0.535 1.00 49.97 204 LYS A O 1
ATOM 1659 N N . PRO A 1 205 ? 12.084 30.280 0.625 1.00 43.53 205 PRO A N 1
ATOM 1660 C CA . PRO A 1 205 ? 12.244 31.503 -0.142 1.00 43.53 205 PRO A CA 1
ATOM 1661 C C . PRO A 1 205 ? 12.435 31.119 -1.607 1.00 43.53 205 PRO A C 1
ATOM 1663 O O . PRO A 1 205 ? 13.373 30.397 -1.948 1.00 43.53 205 PRO A O 1
ATOM 1666 N N . LYS A 1 206 ? 11.518 31.573 -2.473 1.00 43.84 206 LYS A N 1
ATOM 1667 C CA . LYS A 1 206 ? 11.683 31.445 -3.922 1.00 43.84 206 LYS A CA 1
ATOM 1668 C C . LYS A 1 206 ? 13.048 32.036 -4.258 1.00 43.84 206 LYS A C 1
ATOM 1670 O O . LYS A 1 206 ? 13.307 33.198 -3.936 1.00 43.84 206 LYS A O 1
ATOM 1675 N N . THR A 1 207 ? 13.923 31.237 -4.859 1.00 35.34 207 THR A N 1
ATOM 1676 C CA . THR A 1 207 ? 15.192 31.704 -5.411 1.00 35.34 207 THR A CA 1
ATOM 1677 C C . THR A 1 207 ? 14.883 32.919 -6.278 1.00 35.34 207 THR A C 1
ATOM 1679 O O . THR A 1 207 ? 14.124 32.833 -7.242 1.00 35.34 207 THR A O 1
ATOM 1682 N N . LYS A 1 208 ? 15.384 34.083 -5.852 1.00 38.00 208 LYS A N 1
ATOM 1683 C CA . LYS A 1 208 ? 15.131 35.368 -6.498 1.00 38.00 208 LYS A CA 1
ATOM 1684 C C . LYS A 1 208 ? 15.691 35.324 -7.919 1.00 38.00 208 LYS A C 1
ATOM 1686 O O . LYS A 1 208 ? 16.870 35.595 -8.123 1.00 38.00 208 LYS A O 1
ATOM 1691 N N . ILE A 1 209 ? 14.843 35.061 -8.908 1.00 35.59 209 ILE A N 1
ATOM 1692 C CA . ILE A 1 209 ? 15.046 35.659 -10.225 1.00 35.59 209 ILE A CA 1
ATOM 1693 C C . ILE A 1 209 ? 14.810 37.153 -9.999 1.00 35.59 209 ILE A C 1
ATOM 1695 O O . ILE A 1 209 ? 13.705 37.564 -9.643 1.00 35.59 209 ILE A O 1
ATOM 1699 N N . LYS A 1 210 ? 15.881 37.951 -10.080 1.00 35.97 210 LYS A N 1
ATOM 1700 C CA . LYS A 1 210 ? 15.822 39.414 -9.989 1.00 35.97 210 LYS A CA 1
ATOM 1701 C C . LYS A 1 210 ? 14.955 39.940 -11.137 1.00 35.97 210 LYS A C 1
ATOM 1703 O O . LYS A 1 210 ? 15.457 40.203 -12.220 1.00 35.97 210 LYS A O 1
ATOM 1708 N N . LEU A 1 211 ? 13.666 40.123 -10.882 1.00 35.31 211 LEU A N 1
ATOM 1709 C CA . LEU A 1 211 ? 12.836 41.076 -11.605 1.00 35.31 211 LEU A CA 1
ATOM 1710 C C . LEU A 1 211 ? 12.618 42.254 -10.659 1.00 35.31 211 LEU A C 1
ATOM 1712 O O . LEU A 1 211 ? 12.016 42.118 -9.594 1.00 35.31 211 LEU A O 1
ATOM 1716 N N . TYR A 1 212 ? 13.228 43.381 -11.017 1.00 38.03 212 TYR A N 1
ATOM 1717 C CA . TYR A 1 212 ? 13.064 44.652 -10.328 1.00 38.03 212 TYR A CA 1
ATOM 1718 C C . TYR A 1 212 ? 11.583 45.048 -10.314 1.00 38.03 212 TYR A C 1
ATOM 1720 O O . TYR A 1 212 ? 10.918 45.005 -11.344 1.00 38.03 212 TYR A O 1
ATOM 1728 N N . GLY A 1 213 ? 11.104 45.471 -9.142 1.00 41.75 213 GLY A N 1
ATOM 1729 C CA . GLY A 1 213 ? 9.818 46.144 -8.981 1.00 41.75 213 GLY A CA 1
ATOM 1730 C C . GLY A 1 213 ? 8.627 45.207 -8.802 1.00 41.75 213 GLY A C 1
ATOM 1731 O O . GLY A 1 213 ? 7.869 44.984 -9.738 1.00 41.75 213 GLY A O 1
ATOM 1732 N N . LYS A 1 214 ? 8.423 44.710 -7.579 1.00 39.12 214 LYS A N 1
ATOM 1733 C CA . LYS A 1 214 ? 7.091 44.476 -6.996 1.00 39.12 214 LYS A CA 1
ATOM 1734 C C . LYS A 1 214 ? 7.220 44.319 -5.483 1.00 39.12 214 LYS A C 1
ATOM 1736 O O . LYS A 1 214 ? 8.194 43.748 -4.996 1.00 39.12 214 LYS A O 1
ATOM 1741 N N . GLU A 1 215 ? 6.260 44.913 -4.786 1.00 34.56 215 GLU A N 1
ATOM 1742 C CA . GLU A 1 215 ? 6.137 45.008 -3.331 1.00 34.56 215 GLU A CA 1
ATOM 1743 C C . GLU A 1 215 ? 6.353 43.666 -2.610 1.00 34.56 215 GLU A C 1
ATOM 1745 O O . GLU A 1 215 ? 6.096 42.601 -3.185 1.00 34.56 215 GLU A O 1
ATOM 1750 N N . PRO A 1 216 ? 6.817 43.688 -1.345 1.00 36.53 216 PRO A N 1
ATOM 1751 C CA . PRO A 1 216 ? 6.989 42.475 -0.561 1.00 36.53 216 PRO A CA 1
ATOM 1752 C C . PRO A 1 216 ? 5.642 41.758 -0.417 1.00 36.53 216 PRO A C 1
ATOM 1754 O O . PRO A 1 216 ? 4.705 42.265 0.192 1.00 36.53 216 PRO A O 1
ATOM 1757 N N . ILE A 1 217 ? 5.550 40.559 -0.996 1.00 42.12 217 ILE A N 1
ATOM 1758 C CA . ILE A 1 217 ? 4.392 39.676 -0.849 1.00 42.12 217 ILE A CA 1
ATOM 1759 C C . ILE A 1 217 ? 4.251 39.354 0.641 1.00 42.12 217 ILE A C 1
ATOM 1761 O O . ILE A 1 217 ? 5.112 38.682 1.211 1.00 42.12 217 ILE A O 1
ATOM 1765 N N . ASN A 1 218 ? 3.166 39.832 1.253 1.00 40.31 218 ASN A N 1
ATOM 1766 C CA . ASN A 1 218 ? 2.774 39.493 2.617 1.00 40.31 218 ASN A CA 1
ATOM 1767 C C . ASN A 1 218 ? 2.741 37.964 2.771 1.00 4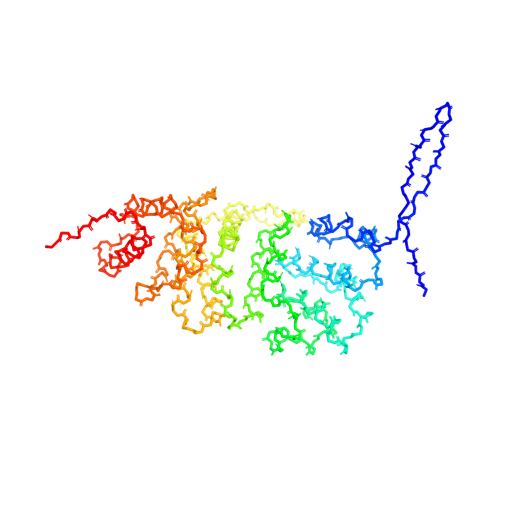0.31 218 ASN A C 1
ATOM 1769 O O . ASN A 1 218 ? 1.930 37.278 2.145 1.00 40.31 218 ASN A O 1
ATOM 1773 N N . GLN A 1 219 ? 3.643 37.425 3.591 1.00 49.22 219 GLN A N 1
ATOM 1774 C CA . GLN A 1 219 ? 3.660 36.012 3.955 1.00 49.22 219 GLN A CA 1
ATOM 1775 C C . GLN A 1 219 ? 2.467 35.743 4.874 1.00 49.22 219 GLN A C 1
ATOM 1777 O O . GLN A 1 219 ? 2.511 36.024 6.068 1.00 49.22 219 GLN A O 1
ATOM 1782 N N . LYS A 1 220 ? 1.367 35.238 4.310 1.00 51.81 220 LYS A N 1
ATOM 1783 C CA . LYS A 1 220 ? 0.185 34.863 5.086 1.00 51.81 220 LYS A CA 1
ATOM 1784 C C . LYS A 1 220 ? 0.463 33.546 5.814 1.00 51.81 220 LYS A C 1
ATOM 1786 O O . LYS A 1 220 ? 0.469 32.486 5.193 1.00 51.81 220 LYS A O 1
ATOM 1791 N N . THR A 1 221 ? 0.695 33.613 7.122 1.00 57.62 221 THR A N 1
ATOM 1792 C CA . THR A 1 221 ? 0.715 32.433 7.994 1.00 57.62 221 THR A CA 1
ATOM 1793 C C . THR A 1 221 ? -0.683 31.812 8.008 1.00 57.62 221 THR A C 1
ATOM 1795 O O . THR A 1 221 ? -1.669 32.503 8.268 1.00 57.62 221 THR A O 1
ATOM 1798 N N . MET A 1 222 ? -0.782 30.525 7.679 1.00 64.44 222 MET A N 1
ATOM 1799 C CA . MET A 1 222 ? -2.047 29.789 7.696 1.00 64.44 222 MET A CA 1
ATOM 1800 C C . MET A 1 222 ? -2.533 29.611 9.142 1.00 64.44 222 MET A C 1
ATOM 1802 O O . MET A 1 222 ? -1.755 29.257 10.026 1.00 64.44 222 MET A O 1
ATOM 1806 N N . SER A 1 223 ? -3.817 29.853 9.391 1.00 71.81 223 SER A N 1
ATOM 1807 C CA . SER A 1 223 ? -4.437 29.633 10.699 1.00 71.81 223 SER A CA 1
ATOM 1808 C C . SER A 1 223 ? -4.552 28.137 11.030 1.00 71.81 223 SER A C 1
ATOM 1810 O O . SER A 1 223 ? -4.640 27.288 10.141 1.00 71.81 223 SER A O 1
ATOM 1812 N N . VAL A 1 224 ? -4.640 27.800 12.322 1.00 69.75 224 VAL A N 1
ATOM 1813 C CA . VAL A 1 224 ? -4.858 26.415 12.799 1.00 69.75 224 VAL A CA 1
ATOM 1814 C C . VAL A 1 224 ? -6.102 25.781 12.156 1.00 69.75 224 VAL A C 1
ATOM 1816 O O . VAL A 1 224 ? -6.097 24.604 11.804 1.00 69.75 224 VAL A O 1
ATOM 1819 N N . LYS A 1 225 ? -7.158 26.572 11.929 1.00 73.69 225 LYS A N 1
ATOM 1820 C CA . LYS A 1 225 ? -8.404 26.113 11.299 1.00 73.69 225 LYS A CA 1
ATOM 1821 C C . LYS A 1 225 ? -8.208 25.717 9.831 1.00 73.69 225 LYS A C 1
ATOM 1823 O O . LYS A 1 225 ? -8.717 24.682 9.402 1.00 73.69 225 LYS A O 1
ATOM 1828 N N . GLU A 1 226 ? -7.466 26.517 9.069 1.00 72.12 226 GLU A N 1
ATOM 1829 C CA . GLU A 1 226 ? -7.130 26.215 7.670 1.00 72.12 226 GLU A CA 1
ATOM 1830 C C . GLU A 1 226 ? -6.250 24.954 7.576 1.00 72.12 226 GLU A C 1
ATOM 1832 O O . GLU A 1 226 ? -6.460 24.116 6.700 1.00 72.12 226 GLU A O 1
ATOM 1837 N N . LEU A 1 227 ? -5.342 24.759 8.536 1.00 71.12 227 LEU A N 1
ATOM 1838 C CA . LEU A 1 227 ? -4.489 23.575 8.625 1.00 71.12 227 LEU A CA 1
ATOM 1839 C C . LEU A 1 227 ? -5.287 22.293 8.907 1.00 71.12 227 LEU A C 1
ATOM 1841 O O . LEU A 1 227 ? -5.093 21.283 8.230 1.00 71.12 227 LEU A O 1
ATOM 1845 N N . CYS A 1 228 ? -6.229 22.333 9.853 1.00 72.94 228 CYS A N 1
ATOM 1846 C CA . CYS A 1 228 ? -7.135 21.213 10.125 1.00 72.94 228 CYS A CA 1
ATOM 1847 C C . CYS A 1 228 ? -7.998 20.861 8.901 1.00 72.94 228 CYS A C 1
ATOM 1849 O O . CYS A 1 228 ? -8.119 19.687 8.550 1.00 72.94 228 CYS A O 1
ATOM 1851 N N . SER A 1 229 ? -8.536 21.872 8.209 1.00 78.38 229 SER A N 1
ATOM 1852 C CA . SER A 1 229 ? -9.304 21.685 6.969 1.00 78.38 229 SER A CA 1
ATOM 1853 C C . SER A 1 229 ? -8.473 21.013 5.866 1.00 78.38 229 SER A C 1
ATOM 1855 O O . SER A 1 229 ? -8.931 20.091 5.182 1.00 78.38 229 SER A O 1
ATOM 1857 N N . TYR A 1 230 ? -7.202 21.404 5.742 1.00 79.00 230 TYR A N 1
ATOM 1858 C CA . TYR A 1 230 ? -6.281 20.802 4.785 1.00 79.00 230 TYR A CA 1
ATOM 1859 C C . TYR A 1 230 ? -5.981 19.328 5.100 1.00 79.00 230 TYR A C 1
ATOM 1861 O O . TYR A 1 230 ? -6.085 18.472 4.218 1.00 79.00 230 TYR A O 1
ATOM 1869 N N . ARG A 1 231 ? -5.656 19.005 6.362 1.00 83.69 231 ARG A N 1
ATOM 1870 C CA . ARG A 1 231 ? -5.428 17.615 6.807 1.00 83.69 231 ARG A CA 1
ATOM 1871 C C . ARG A 1 231 ? -6.636 16.736 6.484 1.00 83.69 231 ARG A C 1
ATOM 1873 O O . ARG A 1 231 ? -6.477 15.637 5.953 1.00 83.69 231 ARG A O 1
ATOM 1880 N N . GLN A 1 232 ? -7.838 17.253 6.741 1.00 83.94 232 GLN A N 1
ATOM 1881 C CA . GLN A 1 232 ? -9.080 16.559 6.426 1.00 83.94 232 GLN A CA 1
ATOM 1882 C C . GLN A 1 232 ? -9.230 16.314 4.922 1.00 83.94 232 GLN A C 1
ATOM 1884 O O . GLN A 1 232 ? -9.587 15.209 4.527 1.00 83.94 232 GLN A O 1
ATOM 1889 N N . THR A 1 233 ? -8.899 17.299 4.083 1.00 85.81 233 THR A N 1
ATOM 1890 C CA . THR A 1 233 ? -8.937 17.164 2.617 1.00 85.81 233 THR A CA 1
ATOM 1891 C C . THR A 1 233 ? -8.037 16.032 2.122 1.00 85.81 233 THR A C 1
ATOM 1893 O O . THR A 1 233 ? -8.489 15.186 1.355 1.00 85.81 233 THR A O 1
ATOM 1896 N N . VAL A 1 234 ? -6.782 15.963 2.583 1.00 84.81 234 VAL A N 1
ATOM 1897 C CA . VAL A 1 234 ? -5.851 14.896 2.165 1.00 84.81 234 VAL A CA 1
ATOM 1898 C C . VAL A 1 234 ? -6.379 13.520 2.566 1.00 84.81 234 VAL A C 1
ATOM 1900 O O . VAL A 1 234 ? -6.386 12.599 1.752 1.00 84.81 234 VAL A O 1
ATOM 1903 N N . LEU A 1 235 ? -6.866 13.383 3.799 1.00 89.62 235 LEU A N 1
ATOM 1904 C CA . LEU A 1 235 ? -7.421 12.120 4.275 1.00 89.62 235 LEU A CA 1
ATOM 1905 C C . LEU A 1 235 ? -8.733 11.745 3.573 1.00 89.62 235 LEU A C 1
ATOM 1907 O O . LEU A 1 235 ? -8.975 10.564 3.352 1.00 89.62 235 LEU A O 1
ATOM 1911 N N . ASN A 1 236 ? -9.568 12.720 3.203 1.00 91.38 236 ASN A N 1
ATOM 1912 C CA . ASN A 1 236 ? -10.776 12.482 2.411 1.00 91.38 236 ASN A CA 1
ATOM 1913 C C . ASN A 1 236 ? -10.426 11.984 1.007 1.00 91.38 236 ASN A C 1
ATOM 1915 O O . ASN A 1 236 ? -11.051 11.045 0.529 1.00 91.38 236 ASN A O 1
ATOM 1919 N N . ASN A 1 237 ? -9.393 12.549 0.378 1.00 90.81 237 ASN A N 1
ATOM 1920 C CA . ASN A 1 237 ? -8.922 12.060 -0.915 1.00 90.81 237 ASN A CA 1
ATOM 1921 C C . ASN A 1 237 ? -8.470 10.600 -0.809 1.00 90.81 237 ASN A C 1
ATOM 1923 O O . ASN A 1 237 ? -8.908 9.773 -1.596 1.00 90.81 237 ASN A O 1
ATOM 1927 N N . ILE A 1 238 ? -7.669 10.259 0.204 1.00 93.12 238 ILE A N 1
ATOM 1928 C CA . ILE A 1 238 ? -7.221 8.874 0.428 1.00 93.12 238 ILE A CA 1
ATOM 1929 C C . ILE A 1 238 ? -8.403 7.946 0.716 1.00 93.12 238 ILE A C 1
ATOM 1931 O O . ILE A 1 238 ? -8.441 6.828 0.218 1.00 93.12 238 ILE A O 1
ATOM 1935 N N . HIS A 1 239 ? -9.372 8.401 1.509 1.00 95.00 239 HIS A N 1
ATOM 1936 C CA . HIS A 1 239 ? -10.584 7.641 1.792 1.00 95.00 239 HIS A CA 1
ATOM 1937 C C . HIS A 1 239 ? -11.361 7.309 0.512 1.00 95.00 239 HIS A C 1
ATOM 1939 O O . HIS A 1 239 ? -11.749 6.160 0.333 1.00 95.00 239 HIS A O 1
ATOM 1945 N N . ASN A 1 240 ? -11.516 8.270 -0.400 1.00 95.12 240 ASN A N 1
ATOM 1946 C CA . ASN A 1 240 ? -12.183 8.042 -1.683 1.00 95.12 240 ASN A CA 1
ATOM 1947 C C . ASN A 1 240 ? -11.404 7.053 -2.562 1.00 95.12 240 ASN A C 1
ATOM 1949 O O . ASN A 1 240 ? -11.995 6.122 -3.100 1.00 95.12 240 ASN A O 1
ATOM 1953 N N . GLU A 1 241 ? -10.076 7.192 -2.636 1.00 95.38 241 GLU A N 1
ATOM 1954 C CA . GLU A 1 241 ? -9.226 6.226 -3.351 1.00 95.38 241 GLU A CA 1
ATOM 1955 C C . GLU A 1 241 ? -9.374 4.810 -2.775 1.00 95.38 241 GLU A C 1
ATOM 1957 O O . GLU A 1 241 ? -9.434 3.834 -3.521 1.00 95.38 241 GLU A O 1
ATOM 1962 N N . LEU A 1 242 ? -9.472 4.683 -1.448 1.00 96.44 242 LEU A N 1
ATOM 1963 C CA . LEU A 1 242 ? -9.698 3.399 -0.795 1.00 96.44 242 LEU A CA 1
ATOM 1964 C C . LEU A 1 242 ? -11.100 2.849 -1.079 1.00 96.44 242 LEU A C 1
ATOM 1966 O O . LEU A 1 242 ? -11.189 1.672 -1.402 1.00 96.44 242 LEU A O 1
ATOM 1970 N N . ILE A 1 243 ? -12.170 3.652 -1.012 1.00 96.19 243 ILE A N 1
ATOM 1971 C CA . ILE A 1 243 ? -13.541 3.216 -1.359 1.00 96.19 243 ILE A CA 1
ATOM 1972 C C . ILE A 1 243 ? -13.564 2.581 -2.754 1.00 96.19 243 ILE A C 1
ATOM 1974 O O . ILE A 1 243 ? -14.095 1.481 -2.951 1.00 96.19 243 ILE A O 1
ATOM 1978 N N . ASP A 1 244 ? -12.944 3.256 -3.718 1.00 95.38 244 ASP A N 1
ATOM 1979 C CA . ASP A 1 244 ? -12.908 2.796 -5.099 1.00 95.38 244 ASP A CA 1
ATOM 1980 C C . ASP A 1 244 ? -12.064 1.526 -5.247 1.00 95.38 244 ASP A C 1
ATOM 1982 O O . ASP A 1 244 ? -12.430 0.609 -5.992 1.00 95.38 244 ASP A O 1
ATOM 1986 N N . ALA A 1 245 ? -10.966 1.419 -4.500 1.00 95.94 245 ALA A N 1
ATOM 1987 C CA . ALA A 1 245 ? -10.004 0.341 -4.659 1.00 95.94 245 ALA A CA 1
ATOM 1988 C C . ALA A 1 245 ? -10.287 -0.915 -3.829 1.00 95.94 245 ALA A C 1
ATOM 1990 O O . ALA A 1 245 ? -9.974 -2.003 -4.305 1.00 95.94 245 ALA A O 1
ATOM 1991 N N . VAL A 1 246 ? -10.868 -0.837 -2.631 1.00 96.25 246 VAL A N 1
ATOM 1992 C CA . VAL A 1 246 ? -11.045 -2.037 -1.795 1.00 96.25 246 VAL A CA 1
ATOM 1993 C C . VAL A 1 246 ? -12.069 -3.008 -2.403 1.00 96.25 246 VAL A C 1
ATOM 1995 O O . VAL A 1 246 ? -13.060 -2.578 -3.013 1.00 96.25 246 VAL A O 1
ATOM 1998 N N . PRO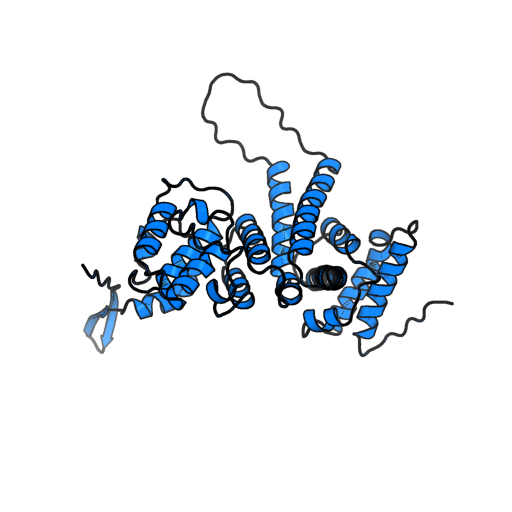 A 1 247 ? -11.857 -4.329 -2.274 1.00 95.00 247 PRO A N 1
ATOM 1999 C CA . PRO A 1 247 ? -12.844 -5.327 -2.671 1.00 95.00 247 PRO A CA 1
ATOM 2000 C C . PRO A 1 247 ? -14.105 -5.258 -1.793 1.00 95.00 247 PRO A C 1
ATOM 2002 O O . PRO A 1 247 ? -14.109 -4.688 -0.702 1.00 95.00 247 PRO A O 1
ATOM 2005 N N . SER A 1 248 ? -15.196 -5.844 -2.285 1.00 92.88 248 SER A N 1
ATOM 2006 C CA . SER A 1 248 ? -16.415 -6.027 -1.489 1.00 92.88 248 SER A CA 1
ATOM 2007 C C . SER A 1 248 ? -16.192 -7.092 -0.402 1.00 92.88 248 SER A C 1
ATOM 2009 O O . SER A 1 248 ? -15.528 -8.084 -0.708 1.00 92.88 248 SER A O 1
ATOM 2011 N N . PRO A 1 249 ? -16.779 -6.959 0.805 1.00 94.75 249 PRO A N 1
ATOM 2012 C CA . PRO A 1 249 ? -17.585 -5.831 1.288 1.00 94.75 249 PRO A CA 1
ATOM 2013 C C . PRO A 1 249 ? -16.732 -4.594 1.611 1.00 94.75 249 PRO A C 1
ATOM 2015 O O . PRO A 1 249 ? -15.768 -4.649 2.369 1.00 94.75 249 PRO A O 1
ATOM 2018 N N . VAL A 1 250 ? -17.089 -3.453 1.010 1.00 92.75 250 VAL A N 1
ATOM 2019 C CA . VAL A 1 250 ? -16.272 -2.225 1.057 1.00 92.75 250 VAL A CA 1
ATOM 2020 C C . VAL A 1 250 ? -16.152 -1.680 2.482 1.00 92.75 250 VAL A C 1
ATOM 2022 O O . VAL A 1 250 ? -15.054 -1.341 2.914 1.00 92.75 250 VAL A O 1
ATOM 2025 N N . ASN A 1 251 ? -17.260 -1.619 3.225 1.00 92.94 251 ASN A N 1
ATOM 2026 C CA . ASN A 1 251 ? -17.283 -1.031 4.567 1.00 92.94 251 ASN A CA 1
ATOM 2027 C C . ASN A 1 251 ? -16.440 -1.822 5.573 1.00 92.94 251 ASN A C 1
ATOM 2029 O O . ASN A 1 251 ? -15.721 -1.211 6.364 1.00 92.94 251 ASN A O 1
ATOM 2033 N N . ASP A 1 252 ? -16.494 -3.151 5.517 1.00 95.06 252 ASP A N 1
ATOM 2034 C CA . ASP A 1 252 ? -15.763 -4.045 6.418 1.00 95.06 252 ASP A CA 1
ATOM 2035 C C . ASP A 1 252 ? -14.261 -3.928 6.151 1.00 95.06 252 ASP A C 1
ATOM 2037 O O . ASP A 1 252 ? -13.482 -3.660 7.063 1.00 95.06 252 ASP A O 1
ATOM 2041 N N . ASN A 1 253 ? -13.863 -3.978 4.875 1.00 96.31 253 ASN A N 1
ATOM 2042 C CA . ASN A 1 253 ? -12.468 -3.822 4.467 1.00 96.31 253 ASN A CA 1
ATOM 2043 C C . ASN A 1 253 ? -11.898 -2.440 4.819 1.00 96.31 253 ASN A C 1
ATOM 2045 O O . ASN A 1 253 ? -10.775 -2.344 5.312 1.00 96.31 253 ASN A O 1
ATOM 2049 N N . LEU A 1 254 ? -12.659 -1.359 4.609 1.00 96.69 254 LEU A N 1
ATOM 2050 C CA . LEU A 1 254 ? -12.243 -0.012 5.021 1.00 96.69 254 LEU A CA 1
ATOM 2051 C C . LEU A 1 254 ? -12.088 0.088 6.536 1.00 96.69 254 LEU A C 1
ATOM 2053 O O . LEU A 1 254 ? -11.095 0.624 7.028 1.00 96.69 254 LEU A O 1
ATOM 2057 N N . THR A 1 255 ? -13.060 -0.444 7.274 1.00 97.00 255 THR A N 1
ATOM 2058 C CA . THR A 1 255 ? -13.045 -0.455 8.737 1.00 97.00 255 THR A CA 1
ATOM 2059 C C . THR A 1 255 ? -11.840 -1.224 9.254 1.00 97.00 255 THR A C 1
ATOM 2061 O O . THR A 1 255 ? -11.128 -0.727 10.129 1.00 97.00 255 THR A O 1
ATOM 2064 N N . ALA A 1 256 ? -11.547 -2.379 8.660 1.00 97.44 256 ALA A N 1
ATOM 2065 C CA . ALA A 1 256 ? -10.385 -3.171 9.005 1.00 97.44 256 ALA A CA 1
ATOM 2066 C C . ALA A 1 256 ? -9.076 -2.408 8.763 1.00 97.44 256 ALA A C 1
ATOM 2068 O O . ALA A 1 256 ? -8.227 -2.384 9.655 1.00 97.44 256 ALA A O 1
ATOM 2069 N N . ILE A 1 257 ? -8.944 -1.707 7.629 1.00 97.94 257 ILE A N 1
ATOM 2070 C CA . ILE A 1 257 ? -7.777 -0.858 7.341 1.00 97.94 257 ILE A CA 1
ATOM 2071 C C . ILE A 1 257 ? -7.600 0.224 8.407 1.00 97.94 257 ILE A C 1
ATOM 2073 O O . ILE A 1 257 ? -6.508 0.370 8.957 1.00 97.94 257 ILE A O 1
ATOM 2077 N N . TYR A 1 258 ? -8.661 0.958 8.754 1.00 97.94 258 TYR A N 1
ATOM 2078 C CA . TYR A 1 258 ? -8.566 2.032 9.747 1.00 97.94 258 TYR A CA 1
ATOM 2079 C C . TYR A 1 258 ? -8.232 1.522 11.150 1.00 97.94 258 TYR A C 1
ATOM 2081 O O . TYR A 1 258 ? -7.390 2.116 11.829 1.00 97.94 258 TYR A O 1
ATOM 2089 N N . VAL A 1 259 ? -8.831 0.408 11.578 1.00 98.19 259 VAL A N 1
ATOM 2090 C CA . VAL A 1 259 ? -8.501 -0.225 12.864 1.00 98.19 259 VAL A CA 1
ATOM 2091 C C . VAL A 1 259 ? -7.047 -0.694 12.876 1.00 98.19 259 VAL A C 1
ATOM 2093 O O . VAL A 1 259 ? -6.326 -0.432 13.840 1.00 98.19 259 VAL A O 1
ATOM 2096 N N . CYS A 1 260 ? -6.586 -1.334 11.799 1.00 98.38 260 CYS A N 1
ATOM 2097 C CA . CYS A 1 260 ? -5.210 -1.808 11.703 1.00 98.38 260 CYS A CA 1
ATOM 2098 C C . CYS A 1 260 ? -4.203 -0.654 11.676 1.00 98.38 260 CYS A C 1
ATOM 2100 O O . CYS A 1 260 ? -3.155 -0.755 12.310 1.00 98.38 260 CYS A O 1
ATOM 2102 N N . TRP A 1 261 ? -4.520 0.464 11.019 1.00 98.12 261 TRP A N 1
ATOM 2103 C CA . TRP A 1 261 ? -3.703 1.677 11.076 1.00 98.12 261 TRP A CA 1
ATOM 2104 C C . TRP A 1 261 ? -3.573 2.220 12.492 1.00 98.12 261 TRP A C 1
ATOM 2106 O O . TRP A 1 261 ? -2.453 2.500 12.918 1.00 98.12 261 TRP A O 1
ATOM 2116 N N . LEU A 1 262 ? -4.677 2.332 13.238 1.00 97.94 262 LEU A N 1
ATOM 2117 C CA . LEU A 1 262 ? -4.620 2.759 14.638 1.00 97.94 262 LEU A CA 1
ATOM 2118 C C . LEU A 1 262 ? -3.760 1.813 15.474 1.00 97.94 262 LEU A C 1
ATOM 2120 O O . LEU A 1 262 ? -2.853 2.265 16.173 1.00 97.94 262 LEU A O 1
ATOM 2124 N N . PHE A 1 263 ? -4.019 0.509 15.374 1.00 98.31 263 PHE A N 1
ATOM 2125 C CA . PHE A 1 263 ? -3.290 -0.503 16.129 1.00 98.31 263 PHE A CA 1
ATOM 2126 C C . PHE A 1 263 ? -1.789 -0.466 15.831 1.00 98.31 263 PHE A C 1
ATOM 2128 O O . PHE A 1 263 ? -0.975 -0.446 16.755 1.00 98.31 263 PHE A O 1
ATOM 2135 N N . ASN A 1 264 ? -1.422 -0.418 14.549 1.00 97.75 264 ASN A N 1
ATOM 2136 C CA . ASN A 1 264 ? -0.031 -0.380 14.114 1.00 97.75 264 ASN A CA 1
ATOM 2137 C C . ASN A 1 264 ? 0.659 0.917 14.551 1.00 97.75 264 ASN A C 1
ATOM 2139 O O . ASN A 1 264 ? 1.787 0.852 15.027 1.00 97.75 264 ASN A O 1
ATOM 2143 N N . LEU A 1 265 ? 0.002 2.078 14.439 1.00 97.38 265 LEU A N 1
ATOM 2144 C CA . LEU A 1 265 ? 0.567 3.354 14.889 1.00 97.38 265 LEU A CA 1
ATOM 2145 C C . LEU A 1 265 ? 0.842 3.345 16.393 1.00 97.38 265 LEU A C 1
ATOM 2147 O O . LEU A 1 265 ? 1.977 3.600 16.793 1.00 97.38 265 LEU A O 1
ATOM 2151 N N . ILE A 1 266 ? -0.155 2.990 17.209 1.00 97.44 266 ILE A N 1
ATOM 2152 C CA . ILE A 1 266 ? -0.046 2.981 18.677 1.00 97.44 266 ILE A CA 1
ATOM 2153 C C . ILE A 1 266 ? 1.044 2.018 19.152 1.00 97.44 266 ILE A C 1
ATOM 2155 O O . ILE A 1 266 ? 1.806 2.330 20.070 1.00 97.44 266 ILE A O 1
ATOM 2159 N N . ASN A 1 267 ? 1.165 0.862 18.502 1.00 97.06 267 ASN A N 1
ATOM 2160 C CA . ASN A 1 267 ? 2.181 -0.126 18.844 1.00 97.06 267 ASN A CA 1
ATOM 2161 C C . ASN A 1 267 ? 3.554 0.140 18.212 1.00 97.06 267 ASN A C 1
ATOM 2163 O O . ASN A 1 267 ? 4.511 -0.550 18.552 1.00 97.06 267 ASN A O 1
ATOM 2167 N N . SER A 1 268 ? 3.692 1.156 17.360 1.00 95.44 268 SER A N 1
ATOM 2168 C CA . SER A 1 268 ? 4.970 1.507 16.738 1.00 95.44 268 SER A CA 1
ATOM 2169 C C . SER A 1 268 ? 5.839 2.432 17.600 1.00 95.44 268 SER A C 1
ATOM 2171 O O . SER A 1 268 ? 5.433 2.925 18.653 1.00 95.44 268 SER A O 1
ATOM 2173 N N . HIS A 1 269 ? 7.053 2.693 17.107 1.00 92.94 269 HIS A N 1
ATOM 2174 C CA . HIS A 1 269 ? 7.940 3.755 17.591 1.00 92.94 269 HIS A CA 1
ATOM 2175 C C . HIS A 1 269 ? 7.771 5.077 16.822 1.00 92.94 269 HIS A C 1
ATOM 2177 O O . HIS A 1 269 ? 8.536 6.016 17.045 1.00 92.94 269 HIS A O 1
ATOM 2183 N N . TYR A 1 270 ? 6.824 5.157 15.881 1.00 93.00 270 TYR A N 1
ATOM 2184 C CA . TYR A 1 270 ? 6.600 6.378 15.113 1.00 93.00 270 TYR A CA 1
ATOM 2185 C C . TYR A 1 270 ? 6.000 7.461 16.023 1.00 93.00 270 TYR A C 1
ATOM 2187 O O . TYR A 1 270 ? 5.032 7.182 16.730 1.00 93.00 270 TYR A O 1
ATOM 2195 N N . PRO A 1 271 ? 6.532 8.694 16.023 1.00 90.00 271 PRO A N 1
ATOM 2196 C CA . PRO A 1 271 ? 5.961 9.774 16.814 1.00 90.00 271 PRO A CA 1
ATOM 2197 C C . PRO A 1 271 ? 4.628 10.224 16.205 1.00 90.00 271 PRO A C 1
ATOM 2199 O O . PRO A 1 271 ? 4.587 10.705 15.074 1.00 90.00 271 PRO A O 1
ATOM 2202 N N . PHE A 1 272 ? 3.542 10.100 16.965 1.00 91.88 272 PHE A N 1
ATOM 2203 C CA . PHE A 1 272 ? 2.210 10.567 16.578 1.00 91.88 272 PHE A CA 1
ATOM 2204 C C . PHE A 1 272 ? 1.564 11.362 17.716 1.00 91.88 272 PHE A C 1
ATOM 2206 O O . PHE A 1 272 ? 1.927 11.214 18.883 1.00 91.88 272 PHE A O 1
ATOM 2213 N N . GLY A 1 273 ? 0.588 12.200 17.374 1.00 90.38 273 GLY A N 1
ATOM 2214 C CA . GLY A 1 273 ? -0.273 12.876 18.341 1.00 90.38 273 GLY A CA 1
ATOM 2215 C C . GLY A 1 273 ? -1.754 12.596 18.099 1.00 90.38 273 GLY A C 1
ATOM 2216 O O . GLY A 1 273 ? -2.153 12.009 17.093 1.00 90.38 273 GLY A O 1
ATOM 2217 N N . MET A 1 274 ? -2.611 13.098 18.989 1.00 90.06 274 MET A N 1
ATOM 2218 C CA . MET A 1 274 ? -4.066 12.951 18.841 1.00 90.06 274 MET A CA 1
ATOM 2219 C C . MET A 1 274 ? -4.617 13.594 17.558 1.00 90.06 274 MET A C 1
ATOM 2221 O O . MET A 1 274 ? -5.624 13.143 17.017 1.00 90.06 274 MET A O 1
ATOM 2225 N N . VAL A 1 275 ? -3.920 14.593 17.009 1.00 86.31 275 VAL A N 1
ATOM 2226 C CA . VAL A 1 275 ? -4.229 15.202 15.703 1.00 86.31 275 VAL A CA 1
ATOM 2227 C C . VAL A 1 275 ? -4.033 14.243 14.514 1.00 86.31 275 VAL A C 1
ATOM 2229 O O . VAL A 1 275 ? -4.585 14.475 13.435 1.00 86.31 275 VAL A O 1
ATOM 2232 N N . ASP A 1 276 ? -3.251 13.175 14.683 1.00 89.44 276 ASP A N 1
ATOM 2233 C CA . ASP A 1 276 ? -3.076 12.097 13.702 1.00 89.44 276 ASP A CA 1
ATOM 2234 C C . ASP A 1 276 ? -4.103 10.976 13.927 1.00 89.44 276 ASP A C 1
ATOM 2236 O O . ASP A 1 276 ? -4.671 10.457 12.969 1.00 89.44 276 ASP A O 1
ATOM 2240 N N . ILE A 1 277 ? -4.395 10.657 15.194 1.00 93.12 277 ILE A N 1
ATOM 2241 C CA . ILE A 1 277 ? -5.283 9.555 15.594 1.00 93.12 277 ILE A CA 1
ATOM 2242 C C . ILE A 1 277 ? -6.762 9.860 15.335 1.00 93.12 277 ILE A C 1
ATOM 2244 O O . ILE A 1 277 ? -7.444 9.050 14.704 1.00 93.12 277 ILE A O 1
ATOM 2248 N N . LYS A 1 278 ? -7.278 11.018 15.781 1.00 91.69 278 LYS A N 1
ATOM 2249 C CA . LYS A 1 278 ? -8.723 11.325 15.698 1.00 91.69 278 LYS A CA 1
ATOM 2250 C C . LYS A 1 278 ? -9.280 11.202 14.275 1.00 91.69 278 LYS A C 1
ATOM 2252 O O . LYS A 1 278 ? -10.309 10.550 14.107 1.00 91.69 278 LYS A O 1
ATOM 2257 N N . PRO A 1 279 ? -8.624 11.747 13.231 1.00 90.12 279 PRO A N 1
ATOM 2258 C CA . PRO A 1 279 ? -9.141 11.627 11.871 1.00 90.12 279 PRO A CA 1
ATOM 2259 C C . PRO A 1 279 ? -9.225 10.183 11.356 1.00 90.12 279 PRO A C 1
ATOM 2261 O O . PRO A 1 279 ? -10.077 9.889 10.519 1.00 90.12 279 PRO A O 1
ATOM 2264 N N . ILE A 1 280 ? -8.348 9.286 11.815 1.00 94.25 280 ILE A N 1
ATOM 2265 C CA . ILE A 1 280 ? -8.396 7.859 11.464 1.00 94.25 280 ILE A CA 1
ATOM 2266 C C . ILE A 1 280 ? -9.542 7.195 12.233 1.00 94.25 280 ILE A C 1
ATOM 2268 O O . ILE A 1 280 ? -10.394 6.547 11.631 1.00 94.25 280 ILE A O 1
ATOM 2272 N N . TYR A 1 281 ? -9.610 7.433 13.545 1.00 95.31 281 TYR A N 1
ATOM 2273 C CA . TYR A 1 281 ? -10.616 6.863 14.441 1.00 95.31 281 TYR A CA 1
ATOM 2274 C C . TYR A 1 281 ? -12.056 7.179 14.022 1.00 95.31 281 TYR A C 1
ATOM 2276 O O . TYR A 1 281 ? -12.913 6.297 13.997 1.00 95.31 281 TYR A O 1
ATOM 2284 N N . VAL A 1 282 ? -12.330 8.422 13.614 1.00 92.44 282 VAL A N 1
ATOM 2285 C CA . VAL A 1 282 ? -13.675 8.842 13.187 1.00 92.44 282 VAL A CA 1
ATOM 2286 C C . VAL A 1 282 ? -14.186 8.030 11.986 1.00 92.44 282 VAL A C 1
ATOM 2288 O O . VAL A 1 282 ? -15.394 7.835 11.877 1.00 92.44 282 VAL A O 1
ATOM 2291 N N . ARG A 1 283 ? -13.301 7.492 11.133 1.00 93.12 283 ARG A N 1
ATOM 2292 C CA . ARG A 1 283 ? -13.674 6.707 9.940 1.00 93.12 283 ARG A CA 1
ATOM 2293 C C . ARG A 1 283 ? -14.012 5.241 10.214 1.00 93.12 283 ARG A C 1
ATOM 2295 O O . ARG A 1 283 ? -14.459 4.553 9.303 1.00 93.12 283 ARG A O 1
ATOM 2302 N N . ILE A 1 284 ? -13.803 4.756 11.435 1.00 95.56 284 ILE A N 1
ATOM 2303 C CA . ILE A 1 284 ? -14.162 3.386 11.810 1.00 95.56 284 ILE A CA 1
ATOM 2304 C C . ILE A 1 284 ? -15.684 3.287 11.900 1.00 95.56 284 ILE A C 1
ATOM 2306 O O . ILE A 1 284 ? -16.305 4.066 12.629 1.00 95.56 284 ILE A O 1
ATOM 2310 N N . ASN A 1 285 ? -16.271 2.334 11.174 1.00 94.00 285 ASN A N 1
ATOM 2311 C CA . ASN A 1 285 ? -17.686 2.005 11.277 1.00 94.00 285 ASN A CA 1
ATOM 2312 C C . ASN A 1 285 ? -17.872 0.909 12.344 1.00 94.00 285 ASN A C 1
ATOM 2314 O O . ASN A 1 285 ? -17.372 -0.201 12.149 1.00 94.00 285 ASN A O 1
ATOM 2318 N N . PRO A 1 286 ? -18.582 1.182 13.454 1.00 92.69 286 PRO A N 1
ATOM 2319 C CA . PRO A 1 286 ? -18.757 0.205 14.528 1.00 92.69 286 PRO A CA 1
ATOM 2320 C C . PRO A 1 286 ? -19.501 -1.059 14.083 1.00 92.69 286 PRO A C 1
ATOM 2322 O O . PRO A 1 286 ? -19.239 -2.138 14.607 1.00 92.69 286 PRO A O 1
ATOM 2325 N N . TYR A 1 287 ? -20.371 -0.949 13.078 1.00 92.94 287 TYR A N 1
ATOM 2326 C CA . TYR A 1 287 ? -21.190 -2.055 12.577 1.00 92.94 287 TYR A CA 1
ATOM 2327 C C . TYR A 1 287 ? -20.471 -2.938 11.548 1.00 92.94 287 TYR A C 1
ATOM 2329 O O . TYR A 1 287 ? -21.026 -3.942 11.114 1.00 92.94 287 TYR A O 1
ATOM 2337 N N . ALA A 1 288 ? -19.254 -2.563 11.145 1.00 93.56 288 ALA A N 1
ATOM 2338 C CA . ALA A 1 288 ? -18.442 -3.278 10.159 1.00 93.56 288 ALA A CA 1
ATOM 2339 C C . ALA A 1 288 ? -17.147 -3.853 10.769 1.00 93.56 288 ALA A C 1
ATOM 2341 O O . ALA A 1 288 ? -16.209 -4.212 10.057 1.00 93.56 288 ALA A O 1
ATOM 2342 N N . LEU A 1 289 ? -17.067 -3.908 12.103 1.00 92.38 289 LEU A N 1
ATOM 2343 C CA . LEU A 1 289 ? -15.975 -4.561 12.819 1.00 92.38 289 LEU A CA 1
ATOM 2344 C C . LEU A 1 289 ? -16.117 -6.080 12.689 1.00 92.38 289 LEU A C 1
ATOM 2346 O O . LEU A 1 289 ? -17.130 -6.655 13.083 1.00 92.38 289 LEU A O 1
ATOM 2350 N N . SER A 1 290 ? -15.089 -6.734 12.152 1.00 88.38 290 SER A N 1
ATOM 2351 C CA . SER A 1 290 ? -15.101 -8.172 11.884 1.00 88.38 290 SER A CA 1
ATOM 2352 C C . SER A 1 290 ? -13.838 -8.865 12.400 1.00 88.38 290 SER A C 1
ATOM 2354 O O . SER A 1 290 ? -12.798 -8.243 12.644 1.00 88.38 290 SER A O 1
ATOM 2356 N N . ASN A 1 291 ? -13.908 -10.195 12.506 1.00 85.06 291 ASN A N 1
ATOM 2357 C CA . ASN A 1 291 ? -12.757 -11.037 12.843 1.00 85.06 291 ASN A CA 1
ATOM 2358 C C . ASN A 1 291 ? -11.661 -11.034 11.760 1.00 85.06 291 ASN A C 1
ATOM 2360 O O . ASN A 1 291 ? -10.562 -11.525 12.012 1.00 85.06 291 ASN A O 1
ATOM 2364 N N . GLU A 1 292 ? -11.903 -10.463 10.575 1.00 87.75 292 GLU A N 1
ATOM 2365 C CA . GLU A 1 292 ? -10.872 -10.320 9.538 1.00 87.75 292 GLU A CA 1
ATOM 2366 C C . GLU A 1 292 ? -9.718 -9.427 10.005 1.00 87.75 292 GLU A C 1
ATOM 2368 O O . GLU A 1 292 ? -8.568 -9.669 9.641 1.00 87.75 292 GLU A O 1
ATOM 2373 N N . ILE A 1 293 ? -9.992 -8.468 10.899 1.00 95.44 293 ILE A N 1
ATOM 2374 C CA . ILE A 1 293 ? -8.975 -7.630 11.553 1.00 95.44 293 ILE A CA 1
ATOM 2375 C C . ILE A 1 293 ? -7.918 -8.502 12.241 1.00 95.44 293 ILE A C 1
ATOM 2377 O O . ILE A 1 293 ? -6.722 -8.220 12.152 1.00 95.44 293 ILE A O 1
ATOM 2381 N N . LYS A 1 294 ? -8.339 -9.605 12.875 1.00 93.81 294 LYS A N 1
ATOM 2382 C CA . LYS A 1 294 ? -7.424 -10.575 13.483 1.00 93.81 294 LYS A CA 1
ATOM 2383 C C . LYS A 1 294 ? -6.502 -11.209 12.446 1.00 93.81 294 LYS A C 1
ATOM 2385 O O . LYS A 1 294 ? -5.307 -11.349 12.693 1.00 93.81 294 LYS A O 1
ATOM 2390 N N . GLY A 1 295 ? -7.052 -11.566 11.286 1.00 93.19 295 GLY A N 1
ATOM 2391 C CA . GLY A 1 295 ? -6.298 -12.128 10.167 1.00 93.19 295 GLY A CA 1
ATOM 2392 C C . GLY A 1 295 ? -5.300 -11.138 9.563 1.00 93.19 295 GLY A C 1
ATOM 2393 O O . GLY A 1 295 ? -4.178 -11.528 9.256 1.00 93.19 295 GLY A O 1
ATOM 2394 N N . ILE A 1 296 ? -5.678 -9.863 9.441 1.00 95.38 296 ILE A N 1
ATOM 2395 C CA . ILE A 1 296 ? -4.812 -8.804 8.901 1.00 95.38 296 ILE A CA 1
ATOM 2396 C C . ILE A 1 296 ? -3.657 -8.485 9.855 1.00 95.38 296 ILE A C 1
ATOM 2398 O O . ILE A 1 296 ? -2.512 -8.352 9.422 1.00 95.38 296 ILE A O 1
ATOM 2402 N N . LEU A 1 297 ? -3.932 -8.370 11.156 1.00 95.50 297 LEU A N 1
ATOM 2403 C CA . LEU A 1 297 ? -2.893 -8.080 12.145 1.00 95.50 297 LEU A CA 1
ATOM 2404 C C . LEU A 1 297 ? -1.986 -9.291 12.405 1.00 95.50 297 LEU A C 1
ATOM 2406 O O . LEU A 1 297 ? -0.790 -9.115 12.647 1.00 95.50 297 LEU A O 1
ATOM 2410 N N . GLY A 1 298 ? -2.530 -10.510 12.338 1.00 93.25 298 GLY A N 1
ATOM 2411 C CA . GLY A 1 298 ? -1.776 -11.758 12.425 1.00 93.25 298 GLY A CA 1
ATOM 2412 C C . GLY A 1 298 ? -0.847 -11.802 13.640 1.00 93.25 298 GLY A C 1
ATOM 2413 O O . GLY A 1 298 ? -1.275 -11.622 14.779 1.00 93.25 298 GLY A O 1
ATOM 2414 N N . TYR A 1 299 ? 0.451 -11.998 13.396 1.00 89.88 299 TYR A N 1
ATOM 2415 C CA . TYR A 1 299 ? 1.476 -12.100 14.444 1.00 89.88 299 TYR A CA 1
ATOM 2416 C C . TYR A 1 299 ? 1.665 -10.815 15.271 1.00 89.88 299 TYR A C 1
ATOM 2418 O O . TYR A 1 299 ? 2.273 -10.864 16.339 1.00 89.88 299 TYR A O 1
ATOM 2426 N N . LYS A 1 300 ? 1.162 -9.661 14.806 1.00 93.62 300 LYS A N 1
ATOM 2427 C CA . LYS A 1 300 ? 1.264 -8.384 15.531 1.00 93.62 300 LYS A CA 1
ATOM 2428 C C . LYS A 1 300 ? 0.348 -8.336 16.761 1.00 93.62 300 LYS A C 1
ATOM 2430 O O . LYS A 1 300 ? 0.562 -7.496 17.636 1.00 93.62 300 LYS A O 1
ATOM 2435 N N . LEU A 1 301 ? -0.641 -9.231 16.856 1.00 93.06 301 LEU A N 1
ATOM 2436 C CA . LEU A 1 301 ? -1.540 -9.376 18.006 1.00 93.06 301 LEU A CA 1
ATOM 2437 C C . LEU A 1 301 ? -0.880 -10.147 19.159 1.00 93.06 301 LEU A C 1
ATOM 2439 O O . LEU A 1 301 ? -1.296 -11.247 19.514 1.00 93.06 301 LEU A O 1
ATOM 2443 N N . SER A 1 302 ? 0.156 -9.565 19.760 1.00 93.62 302 SER A N 1
ATOM 2444 C CA . SER A 1 302 ? 0.679 -10.039 21.044 1.00 93.62 302 SER A CA 1
ATOM 2445 C C . SER A 1 302 ? -0.155 -9.484 22.204 1.00 93.62 302 SER A C 1
ATOM 2447 O O . SER A 1 302 ? -0.738 -8.403 22.097 1.00 93.62 302 SER A O 1
ATOM 2449 N N . ASN A 1 303 ? -0.172 -10.181 23.345 1.00 92.44 303 ASN A N 1
ATOM 2450 C CA . ASN A 1 303 ? -0.844 -9.688 24.557 1.00 92.44 303 ASN A CA 1
ATOM 2451 C C . ASN A 1 303 ? -0.330 -8.302 24.973 1.00 92.44 303 ASN A C 1
ATOM 2453 O O . ASN A 1 303 ? -1.112 -7.463 25.416 1.00 92.44 303 ASN A O 1
ATOM 2457 N N . GLU A 1 304 ? 0.970 -8.052 24.800 1.00 94.12 304 GLU A N 1
ATOM 2458 C CA . GLU A 1 304 ? 1.597 -6.757 25.064 1.00 94.12 304 GLU A CA 1
ATOM 2459 C C . GLU A 1 304 ? 1.021 -5.662 24.160 1.00 94.12 304 GLU A C 1
ATOM 2461 O O . GLU A 1 304 ? 0.552 -4.641 24.659 1.00 94.12 304 GLU A O 1
ATOM 2466 N N . ASN A 1 305 ? 0.968 -5.901 22.846 1.00 96.12 305 ASN A N 1
ATOM 2467 C CA . ASN A 1 305 ? 0.460 -4.922 21.886 1.00 96.12 305 ASN A CA 1
ATOM 2468 C C . ASN A 1 305 ? -1.046 -4.672 22.049 1.00 96.12 305 ASN A C 1
ATOM 2470 O O . ASN A 1 305 ? -1.513 -3.544 21.892 1.00 96.12 305 ASN A O 1
ATOM 2474 N N . ILE A 1 306 ? -1.817 -5.715 22.375 1.00 96.44 306 ILE A N 1
ATOM 2475 C CA . ILE A 1 306 ? -3.248 -5.588 22.676 1.00 96.44 306 ILE A CA 1
ATOM 2476 C C . ILE A 1 306 ? -3.443 -4.752 23.942 1.00 96.44 306 ILE A C 1
ATOM 2478 O O . ILE A 1 306 ? -4.224 -3.804 23.927 1.00 96.44 306 ILE A O 1
ATOM 2482 N N . THR A 1 307 ? -2.707 -5.058 25.014 1.00 95.69 307 THR A N 1
ATOM 2483 C CA . THR A 1 307 ? -2.790 -4.311 26.278 1.00 95.69 307 THR A CA 1
ATOM 2484 C C . THR A 1 307 ? -2.414 -2.852 26.056 1.00 95.69 307 THR A C 1
ATOM 2486 O O . THR A 1 307 ? -3.182 -1.968 26.414 1.00 95.69 307 THR A O 1
ATOM 2489 N N . LYS A 1 308 ? -1.292 -2.588 25.376 1.00 96.62 308 LYS A N 1
ATOM 2490 C CA . LYS A 1 308 ? -0.848 -1.234 25.031 1.00 96.62 308 LYS A CA 1
ATOM 2491 C C . LYS A 1 308 ? -1.894 -0.474 24.211 1.00 96.62 308 LYS A C 1
ATOM 2493 O O . LYS A 1 308 ? -2.157 0.691 24.497 1.00 96.62 308 LYS A O 1
ATOM 2498 N N . PHE A 1 309 ? -2.510 -1.125 23.224 1.00 97.62 309 PHE A N 1
ATOM 2499 C CA . PHE A 1 309 ? -3.570 -0.524 22.416 1.00 97.62 309 PHE A CA 1
ATOM 2500 C C . PHE A 1 309 ? -4.811 -0.178 23.250 1.00 97.62 309 PHE A C 1
ATOM 2502 O O . PHE A 1 309 ? -5.292 0.951 23.185 1.00 97.62 309 PHE A O 1
ATOM 2509 N N . ILE A 1 310 ? -5.298 -1.113 24.069 1.00 97.31 310 ILE A N 1
ATOM 2510 C CA . ILE A 1 310 ? -6.463 -0.905 24.939 1.00 97.31 310 ILE A CA 1
ATOM 2511 C C . ILE A 1 310 ? -6.194 0.200 25.964 1.00 97.31 310 ILE A C 1
ATOM 2513 O O . ILE A 1 310 ? -7.013 1.108 26.092 1.00 97.31 310 ILE A O 1
ATOM 2517 N N . THR A 1 311 ? -5.049 0.164 26.650 1.00 96.81 311 THR A N 1
ATOM 2518 C CA . THR A 1 311 ? -4.659 1.192 27.625 1.00 96.81 311 THR A CA 1
ATOM 2519 C C . THR A 1 311 ? -4.592 2.566 26.968 1.00 96.81 311 THR A C 1
ATOM 2521 O O . THR A 1 311 ? -5.170 3.514 27.488 1.00 96.81 311 THR A O 1
ATOM 2524 N N . PHE A 1 312 ? -4.002 2.674 25.772 1.00 97.56 312 PHE A N 1
ATOM 2525 C CA . PHE A 1 312 ? -3.993 3.934 25.030 1.00 97.56 312 PHE A CA 1
ATOM 2526 C C . PHE A 1 312 ? -5.411 4.463 24.762 1.00 97.56 312 PHE A C 1
ATOM 2528 O O . PHE A 1 312 ? -5.670 5.650 24.967 1.00 97.56 312 PHE A O 1
ATOM 2535 N N . LEU A 1 313 ? -6.334 3.608 24.304 1.00 96.81 313 LEU A N 1
ATOM 2536 C CA . LEU A 1 313 ? -7.719 4.018 24.050 1.00 96.81 313 LEU A CA 1
ATOM 2537 C C . LEU A 1 313 ? -8.422 4.475 25.336 1.00 96.81 313 LEU A C 1
ATOM 2539 O O . LEU A 1 313 ? -9.141 5.472 25.304 1.00 96.81 313 LEU A O 1
ATOM 2543 N N . GLN A 1 314 ? -8.192 3.783 26.453 1.00 95.81 314 GLN A N 1
ATOM 2544 C CA . GLN A 1 314 ? -8.752 4.126 27.763 1.00 95.81 314 GLN A CA 1
ATOM 2545 C C . GLN A 1 314 ? -8.239 5.477 28.269 1.00 95.81 314 GLN A C 1
ATOM 2547 O O . GLN A 1 314 ? -9.045 6.343 28.614 1.00 95.81 314 GLN A O 1
ATOM 2552 N N . ASP A 1 315 ? -6.923 5.687 28.235 1.00 96.19 315 ASP A N 1
ATOM 2553 C CA . ASP A 1 315 ? -6.280 6.925 28.686 1.00 96.19 315 ASP A CA 1
ATOM 2554 C C . ASP A 1 315 ? -6.734 8.142 27.865 1.00 96.19 315 ASP A C 1
ATOM 2556 O O . ASP A 1 315 ? -6.808 9.259 28.375 1.00 96.19 315 ASP A O 1
ATOM 2560 N N . ASN A 1 316 ? -7.092 7.926 26.595 1.00 95.56 316 ASN A N 1
ATOM 2561 C CA . ASN A 1 316 ? -7.508 8.975 25.665 1.00 95.56 316 ASN A CA 1
ATOM 2562 C C . ASN A 1 316 ? -9.022 8.982 25.392 1.00 95.56 316 ASN A C 1
ATOM 2564 O O . ASN A 1 316 ? -9.470 9.641 24.448 1.00 95.56 316 ASN A O 1
ATOM 2568 N N . LYS A 1 317 ? -9.839 8.295 26.207 1.00 94.38 317 LYS A N 1
ATOM 2569 C CA . LYS A 1 317 ? -11.288 8.161 25.967 1.00 94.38 317 LYS A CA 1
ATOM 2570 C C . LYS A 1 317 ? -11.978 9.515 25.789 1.00 94.38 317 LYS A C 1
ATOM 2572 O O . LYS A 1 317 ? -12.717 9.691 24.826 1.00 94.38 317 LYS A O 1
ATOM 2577 N N . LEU A 1 318 ? -11.699 10.482 26.668 1.00 91.44 318 LEU A N 1
ATOM 2578 C CA . LEU A 1 318 ? -12.309 11.822 26.629 1.00 91.44 318 LEU A CA 1
ATOM 2579 C C . LEU A 1 318 ? -11.989 12.602 25.348 1.00 91.44 318 LEU A C 1
ATOM 2581 O O . LEU A 1 318 ? -12.709 13.524 24.981 1.00 91.44 318 LEU A O 1
ATOM 2585 N N . GLU A 1 319 ? -10.893 12.257 24.677 1.00 91.38 319 GLU A N 1
ATOM 2586 C CA . GLU A 1 319 ? -10.493 12.890 23.430 1.00 91.38 319 GLU A CA 1
ATOM 2587 C C . GLU A 1 319 ? -11.031 12.183 22.182 1.00 91.38 319 GLU A C 1
ATOM 2589 O O . GLU A 1 319 ? -11.114 12.817 21.124 1.00 91.38 319 GLU A O 1
ATOM 2594 N N . LEU A 1 320 ? -11.333 10.888 22.294 1.00 90.88 320 LEU A N 1
ATOM 2595 C CA . LEU A 1 320 ? -11.832 10.035 21.216 1.00 90.88 320 LEU A CA 1
ATOM 2596 C C . LEU A 1 320 ? -13.359 9.974 21.173 1.00 90.88 320 LEU A C 1
ATOM 2598 O O . LEU A 1 320 ? -13.925 9.808 20.092 1.00 90.88 320 LEU A O 1
ATOM 2602 N N . VAL A 1 321 ? -14.009 10.080 22.332 1.00 89.81 321 VAL A N 1
ATOM 2603 C CA . VAL A 1 321 ? -15.454 9.948 22.481 1.00 89.81 321 VAL A CA 1
ATOM 2604 C C . VAL A 1 321 ? -16.099 11.312 22.655 1.00 89.81 321 VAL A C 1
ATOM 2606 O O . VAL A 1 321 ? -15.798 12.048 23.592 1.00 89.81 321 VAL A O 1
ATOM 2609 N N . ASP A 1 322 ? -17.036 11.621 21.766 1.00 85.62 322 ASP A N 1
ATOM 2610 C CA . ASP A 1 322 ? -17.949 12.736 21.959 1.00 85.62 322 ASP A CA 1
ATOM 2611 C C . ASP A 1 322 ? -19.129 12.281 22.827 1.00 85.62 322 ASP A C 1
ATOM 2613 O O . ASP A 1 322 ? -20.005 11.553 22.364 1.00 85.62 322 ASP A O 1
ATOM 2617 N N . ASN A 1 323 ? -19.163 12.725 24.088 1.00 75.12 323 ASN A N 1
ATOM 2618 C CA . ASN A 1 323 ? -20.225 12.385 25.047 1.00 75.12 323 ASN A CA 1
ATOM 2619 C C . ASN A 1 323 ? -21.627 12.844 24.605 1.00 75.12 323 ASN A C 1
ATOM 2621 O O . ASN A 1 323 ? -22.620 12.406 25.180 1.00 75.12 323 ASN A O 1
ATOM 2625 N N . SER A 1 324 ? -21.723 13.736 23.615 1.00 77.81 324 SER A N 1
ATOM 2626 C CA . SER A 1 324 ? -22.999 14.160 23.035 1.00 77.81 324 SER A CA 1
ATOM 2627 C C . SER A 1 324 ? -23.479 13.260 21.888 1.00 77.81 324 SER A C 1
ATOM 2629 O O . SER A 1 324 ? -24.616 13.400 21.438 1.00 77.81 324 SER A O 1
ATOM 2631 N N . ASN A 1 325 ? -22.649 12.310 21.442 1.00 82.69 325 ASN A N 1
ATOM 2632 C CA . ASN A 1 325 ? -22.935 11.401 20.340 1.00 82.69 325 ASN A CA 1
ATOM 2633 C C . ASN A 1 325 ? -22.898 9.934 20.802 1.00 82.69 325 ASN A C 1
ATOM 2635 O O . ASN A 1 325 ? -21.832 9.350 20.991 1.00 82.69 325 ASN A O 1
ATOM 2639 N N . TYR A 1 326 ? -24.077 9.316 20.906 1.00 80.88 326 TYR A N 1
ATOM 2640 C CA . TYR A 1 326 ? -24.228 7.910 21.299 1.00 80.88 326 TYR A CA 1
ATOM 2641 C C . TYR A 1 326 ? -23.412 6.943 20.422 1.00 80.88 326 TYR A C 1
ATOM 2643 O O . TYR A 1 326 ? -22.763 6.036 20.941 1.00 80.88 326 TYR A O 1
ATOM 2651 N N . GLU A 1 327 ? -23.360 7.184 19.108 1.00 86.00 327 GLU A N 1
ATOM 2652 C CA . GLU A 1 327 ? -22.604 6.355 18.158 1.00 86.00 327 GLU A CA 1
ATOM 2653 C C . GLU A 1 327 ? -21.090 6.385 18.451 1.00 86.00 327 GLU A C 1
ATOM 2655 O O . GLU A 1 327 ? -20.359 5.428 18.187 1.00 86.00 327 GLU A O 1
ATOM 2660 N N . SER A 1 328 ? -20.599 7.481 19.043 1.00 88.69 328 SER A N 1
ATOM 2661 C CA . SER A 1 328 ? -19.194 7.617 19.423 1.00 88.69 328 SER A CA 1
ATOM 2662 C C . SER A 1 328 ? -18.813 6.704 20.589 1.00 88.69 328 SER A C 1
ATOM 2664 O O . SER A 1 328 ? -17.704 6.162 20.591 1.00 88.69 328 SER A O 1
ATOM 2666 N N . GLU A 1 329 ? -19.704 6.540 21.570 1.00 91.31 329 GLU A N 1
ATOM 2667 C CA . GLU A 1 329 ? -19.500 5.615 22.690 1.00 91.31 329 GLU A CA 1
ATOM 2668 C C . GLU A 1 329 ? -19.666 4.166 22.219 1.00 91.31 329 GLU A C 1
ATOM 2670 O O . GLU A 1 329 ? -18.834 3.325 22.552 1.00 91.31 329 GLU A O 1
ATOM 2675 N N . GLU A 1 330 ? -20.669 3.878 21.383 1.00 91.69 330 GLU A N 1
ATOM 2676 C CA . GLU A 1 330 ? -20.871 2.545 20.802 1.00 91.69 330 GLU A CA 1
ATOM 2677 C C . GLU A 1 330 ? -19.626 2.073 20.036 1.00 91.69 330 GLU A C 1
ATOM 2679 O O . GLU A 1 330 ? -19.136 0.965 20.255 1.00 91.69 330 GLU A O 1
ATOM 2684 N N . LYS A 1 331 ? -19.034 2.948 19.214 1.00 94.69 331 LYS A N 1
ATOM 2685 C CA . LYS A 1 331 ? -17.775 2.677 18.507 1.00 94.69 331 LYS A CA 1
ATOM 2686 C C . LYS A 1 331 ? -16.614 2.379 19.437 1.00 94.69 331 LYS A C 1
ATOM 2688 O O . LYS A 1 331 ? -15.880 1.419 19.203 1.00 94.69 331 LYS A O 1
ATOM 2693 N N . TYR A 1 332 ? -16.452 3.185 20.480 1.00 96.00 332 TYR A N 1
ATOM 2694 C CA . TYR A 1 332 ? -15.410 2.963 21.474 1.00 96.00 332 TYR A CA 1
ATOM 2695 C C . TYR A 1 332 ? -15.564 1.586 22.127 1.00 96.00 332 TYR A C 1
ATOM 2697 O O . TYR A 1 332 ? -14.614 0.802 22.151 1.00 96.00 332 TYR A O 1
ATOM 2705 N N . GLN A 1 333 ? -16.774 1.257 22.586 1.00 94.50 333 GLN A N 1
ATOM 2706 C CA . GLN A 1 333 ? -17.055 -0.024 23.230 1.00 94.50 333 GLN A CA 1
ATOM 2707 C C . GLN A 1 333 ? -16.866 -1.203 22.275 1.00 94.50 333 GLN A C 1
ATOM 2709 O O . GLN A 1 333 ? -16.271 -2.204 22.666 1.00 94.50 333 GLN A O 1
ATOM 2714 N N . ALA A 1 334 ? -17.292 -1.080 21.017 1.00 95.56 334 ALA A N 1
ATOM 2715 C CA . ALA A 1 334 ? -17.141 -2.136 20.021 1.00 95.56 334 ALA A CA 1
ATOM 2716 C C . ALA A 1 334 ? -15.663 -2.449 19.724 1.00 95.56 334 ALA A C 1
ATOM 2718 O O . ALA A 1 334 ? -15.280 -3.618 19.656 1.00 95.56 334 ALA A O 1
ATOM 2719 N N . ILE A 1 335 ? -14.804 -1.425 19.621 1.00 96.69 335 ILE A N 1
ATOM 2720 C CA . ILE A 1 335 ? -13.354 -1.616 19.447 1.00 96.69 335 ILE A CA 1
ATOM 2721 C C . ILE A 1 335 ? -12.743 -2.274 20.691 1.00 96.69 335 ILE A C 1
ATOM 2723 O O . ILE A 1 335 ? -11.998 -3.246 20.568 1.00 96.69 335 ILE A O 1
ATOM 2727 N N . ILE A 1 336 ? -13.059 -1.775 21.891 1.00 95.81 336 ILE A N 1
ATOM 2728 C CA . ILE A 1 336 ? -12.551 -2.343 23.150 1.00 95.81 336 ILE A CA 1
ATOM 2729 C C . ILE A 1 336 ? -12.972 -3.810 23.292 1.00 95.81 336 ILE A C 1
ATOM 2731 O O . ILE A 1 336 ? -12.147 -4.657 23.630 1.00 95.81 336 ILE A O 1
ATOM 2735 N N . PHE A 1 337 ? -14.234 -4.125 23.001 1.00 94.38 337 PHE A N 1
ATOM 2736 C CA . PHE A 1 337 ? -14.759 -5.485 23.031 1.00 94.38 337 PHE A CA 1
ATOM 2737 C C . PHE A 1 337 ? -14.010 -6.403 22.060 1.00 94.38 337 PHE A C 1
ATOM 2739 O O . PHE A 1 337 ? -13.550 -7.468 22.469 1.00 94.38 337 PHE A O 1
ATOM 2746 N N . LEU A 1 338 ? -13.815 -5.961 20.813 1.00 95.25 338 LEU A N 1
ATOM 2747 C CA . LEU A 1 338 ? -13.102 -6.726 19.791 1.00 95.25 338 LEU A CA 1
ATOM 2748 C C . LEU A 1 338 ? -11.684 -7.110 20.243 1.00 95.25 338 LEU A C 1
ATOM 2750 O O . LEU A 1 338 ? -11.295 -8.273 20.172 1.00 95.25 338 LEU A O 1
ATOM 2754 N N . PHE A 1 339 ? -10.907 -6.148 20.747 1.00 95.12 339 PHE A N 1
ATOM 2755 C CA . PHE A 1 339 ? -9.530 -6.416 21.171 1.00 95.12 339 PHE A CA 1
ATOM 2756 C C . PHE A 1 339 ? -9.440 -7.172 22.502 1.00 95.12 339 PHE A C 1
ATOM 2758 O O . PHE A 1 339 ? -8.485 -7.921 22.705 1.00 95.12 339 PHE A O 1
ATOM 2765 N N . ASN A 1 340 ? -10.435 -7.045 23.384 1.00 92.31 340 ASN A N 1
ATOM 2766 C CA . ASN A 1 340 ? -10.545 -7.905 24.562 1.00 92.31 340 ASN A CA 1
ATOM 2767 C C . ASN A 1 340 ? -10.843 -9.361 24.191 1.00 92.31 340 ASN A C 1
ATOM 2769 O O . ASN A 1 340 ? -10.315 -10.258 24.842 1.00 92.31 340 ASN A O 1
ATOM 2773 N N . ASP A 1 341 ? -11.643 -9.613 23.152 1.00 91.12 341 ASP A N 1
ATOM 2774 C CA . ASP A 1 341 ? -11.886 -10.974 22.656 1.00 91.12 341 ASP A CA 1
ATOM 2775 C C . ASP A 1 341 ? -10.615 -11.606 22.066 1.00 91.12 341 ASP A C 1
ATOM 2777 O O . ASP A 1 341 ? -10.360 -12.801 22.220 1.00 91.12 341 ASP A O 1
ATOM 2781 N N . TYR A 1 342 ? -9.747 -10.787 21.468 1.00 90.94 342 TYR A N 1
ATOM 2782 C CA . TYR A 1 342 ? -8.434 -11.238 21.006 1.00 90.94 342 TYR A CA 1
ATOM 2783 C C . TYR A 1 342 ? -7.460 -11.549 22.146 1.00 90.94 342 TYR A C 1
ATOM 2785 O O . TYR A 1 342 ? -6.478 -12.252 21.907 1.00 90.94 342 TYR A O 1
ATOM 2793 N N . ASN A 1 343 ? -7.711 -11.049 23.361 1.00 81.94 343 ASN A N 1
ATOM 2794 C CA . ASN A 1 343 ? -6.848 -11.268 24.512 1.00 81.94 343 ASN A CA 1
ATOM 2795 C C . ASN A 1 343 ? -7.200 -12.595 25.220 1.00 81.94 343 ASN A C 1
ATOM 2797 O O . ASN A 1 343 ? -8.234 -12.685 25.887 1.00 81.94 343 ASN A O 1
ATOM 2801 N N . PRO A 1 344 ? -6.335 -13.625 25.158 1.00 66.44 344 PRO A N 1
ATOM 2802 C CA . PRO A 1 344 ? -6.570 -14.894 25.845 1.00 66.44 344 PRO A CA 1
ATOM 2803 C C . PRO A 1 344 ? -6.594 -14.751 27.377 1.00 66.44 344 PRO A C 1
ATOM 2805 O O . PRO A 1 344 ? -7.190 -15.583 28.055 1.00 66.44 344 PRO A O 1
ATOM 2808 N N . ASN A 1 345 ? -6.006 -13.683 27.930 1.00 61.81 345 ASN A N 1
ATOM 2809 C CA . ASN A 1 345 ? -5.960 -13.399 29.366 1.00 61.81 345 ASN A CA 1
ATOM 2810 C C . ASN A 1 345 ? -7.076 -12.431 29.791 1.00 61.81 345 ASN A C 1
ATOM 2812 O O . ASN A 1 345 ? -6.787 -11.447 30.470 1.00 61.81 345 ASN A O 1
ATOM 2816 N N . LYS A 1 346 ? -8.325 -12.674 29.356 1.00 55.66 346 LYS A N 1
ATOM 2817 C CA . LYS A 1 346 ? -9.514 -11.848 29.657 1.00 55.66 346 LYS A CA 1
ATOM 2818 C C . LYS A 1 346 ? -9.431 -11.195 31.042 1.00 55.66 346 LYS A C 1
ATOM 2820 O O . LYS A 1 346 ? -9.684 -11.844 32.056 1.00 55.66 346 LYS A O 1
ATOM 2825 N N . ILE A 1 347 ? -9.172 -9.890 31.079 1.00 50.19 347 ILE A N 1
ATOM 2826 C CA . ILE A 1 347 ? -9.586 -9.082 32.220 1.00 50.19 347 ILE A CA 1
ATOM 2827 C C . ILE A 1 347 ? -11.062 -8.795 31.961 1.00 50.19 347 ILE A C 1
ATOM 2829 O O . ILE A 1 347 ? -11.413 -7.917 31.178 1.00 50.19 347 ILE A O 1
ATOM 2833 N N . LEU A 1 348 ? -11.930 -9.629 32.533 1.00 41.00 348 LEU A N 1
ATOM 2834 C CA . LEU A 1 348 ? -13.375 -9.423 32.534 1.00 41.00 348 LEU A CA 1
ATOM 2835 C C . LEU A 1 348 ? -13.677 -8.110 33.266 1.00 41.00 348 LEU A C 1
ATOM 2837 O O . LEU A 1 348 ? -13.867 -8.095 34.478 1.00 41.00 348 LEU A O 1
ATOM 2841 N N . PHE A 1 349 ? -13.737 -7.004 32.532 1.00 45.69 349 PHE A N 1
ATOM 2842 C CA . PHE A 1 349 ? -14.483 -5.839 32.978 1.00 45.69 349 PHE A CA 1
ATOM 2843 C C . PHE A 1 349 ? -15.898 -5.983 32.436 1.00 45.69 349 PHE A C 1
ATOM 2845 O O . PHE A 1 349 ? -16.167 -5.732 31.263 1.00 45.69 349 PHE A O 1
ATOM 2852 N N . MET A 1 350 ? -16.787 -6.474 33.300 1.00 33.31 350 MET A N 1
ATOM 2853 C CA . MET A 1 350 ? -18.222 -6.403 33.058 1.00 33.31 350 MET A CA 1
ATOM 2854 C C . MET A 1 350 ? -18.620 -4.929 32.892 1.00 33.31 350 MET A C 1
ATOM 2856 O O . MET A 1 350 ? -18.194 -4.101 33.706 1.00 33.31 350 MET A O 1
ATOM 2860 N N . PRO A 1 351 ? -19.436 -4.576 31.885 1.00 37.84 351 PRO A N 1
ATOM 2861 C CA . PRO A 1 351 ? -20.136 -3.307 31.916 1.00 37.84 351 PRO A CA 1
ATOM 2862 C C . PRO A 1 351 ? -21.093 -3.339 33.111 1.00 37.84 351 PRO A C 1
ATOM 2864 O O . PRO A 1 351 ? -21.801 -4.323 33.323 1.00 37.84 351 PRO A O 1
ATOM 2867 N N . TYR A 1 352 ? -21.083 -2.279 33.913 1.00 39.84 352 TYR A N 1
ATOM 2868 C CA . TYR A 1 352 ? -22.125 -2.061 34.906 1.00 39.84 352 TYR A CA 1
ATOM 2869 C C . TYR A 1 352 ? -23.469 -1.935 34.180 1.00 39.84 352 TYR A C 1
ATOM 2871 O O . TYR A 1 352 ? -23.735 -0.911 33.551 1.00 39.84 352 TYR A O 1
ATOM 2879 N N . THR A 1 353 ? -24.295 -2.970 34.300 1.00 34.09 353 THR A N 1
ATOM 2880 C CA . THR A 1 353 ? -25.761 -2.906 34.266 1.00 34.09 353 THR A CA 1
ATOM 2881 C C . THR A 1 353 ? -26.298 -3.863 35.305 1.00 34.09 353 THR A C 1
ATOM 2883 O O . THR A 1 353 ? -25.904 -5.051 35.228 1.00 34.09 353 THR A O 1
#

Organism: Nematocida parisii (strain ERTm3) (NCBI:txid935791)

Radius of gyration: 25.34 Å; chains: 1; bounding box: 84×61×66 Å